Protein AF-A0A7J8IR71-F1 (afdb_monomer_lite)

InterPro domains:
  IPR009668 RNA polymerase I associated factor, A49-like [PF06870] (1-306)
  IPR009668 RNA polymerase I associated factor, A49-like [PTHR14440] (1-318)

Foldseek 3Di:
DDDDDDDDDDDDDDDPPPPPPPCVPVVVVPDDPVRVVLVCCCVPNDPVSVVVSVVVVVVVVVVVVVVVVVVVVVVVVCVVQNPVNVVVVVVVCVVCLLVLLAQQADLPDPDLCVRRPPCSLAPPVRLVQLQVLLVCLLPPDPVVLVVCVVVVVFAPLLSVLSVVQDPDSVSNSNSSSLSVLLRVLLVLLPDAFQPDLQSPDDSHDNVSSVCCQVSQWDWDDDPNDTGTGRDPSSSLSSLNSSLSSSCVSPVQKDFLVSVCVSSVHDPVSSVVSLVQSQWDWDWDWDQDPVRDTDIIIMTGRDPNGDDRDPPPPVPPPPPDD

pLDDT: mean 81.28, std 15.68, range [37.56, 96.31]

Structure (mmCIF, N/CA/C/O backbone):
data_AF-A0A7J8IR71-F1
#
_entry.id   AF-A0A7J8IR71-F1
#
loop_
_atom_site.group_PDB
_atom_site.id
_atom_site.type_symbol
_atom_site.label_atom_id
_atom_site.label_alt_id
_atom_site.label_comp_id
_atom_site.label_asym_id
_atom_site.label_entity_id
_atom_site.label_seq_id
_atom_site.pdbx_PDB_ins_code
_atom_site.Cartn_x
_atom_site.Cartn_y
_atom_site.Cartn_z
_atom_site.occupancy
_atom_site.B_iso_or_equiv
_atom_site.auth_seq_id
_atom_site.auth_comp_id
_atom_site.auth_asym_id
_atom_site.auth_atom_id
_atom_site.pdbx_PDB_model_num
ATOM 1 N N . MET A 1 1 ? 85.823 -21.742 -57.030 1.00 51.66 1 MET A N 1
ATOM 2 C CA . MET A 1 1 ? 85.000 -20.832 -56.211 1.00 51.66 1 MET A CA 1
ATOM 3 C C . MET A 1 1 ? 84.531 -19.761 -57.166 1.00 51.66 1 MET A C 1
ATOM 5 O O . MET A 1 1 ? 85.365 -19.019 -57.665 1.00 51.66 1 MET A O 1
ATOM 9 N N . GLU A 1 2 ? 83.266 -19.817 -57.559 1.00 60.78 2 GLU A N 1
ATOM 10 C CA . GLU A 1 2 ? 82.720 -18.928 -58.586 1.00 60.78 2 GLU A CA 1
ATOM 11 C C . GLU A 1 2 ? 82.147 -17.699 -57.886 1.00 60.78 2 GLU A C 1
ATOM 13 O O . GLU A 1 2 ? 81.325 -17.821 -56.978 1.00 60.78 2 GLU A O 1
ATOM 18 N N . VAL A 1 3 ? 82.680 -16.532 -58.241 1.00 70.88 3 VAL A N 1
ATOM 19 C CA . VAL A 1 3 ? 82.297 -15.241 -57.672 1.00 70.88 3 VAL A CA 1
ATOM 20 C C . VAL A 1 3 ? 81.445 -14.534 -58.710 1.00 70.88 3 VAL A C 1
ATOM 22 O O . VAL A 1 3 ? 81.863 -14.396 -59.858 1.00 70.88 3 VAL A O 1
ATOM 25 N N . TYR A 1 4 ? 80.260 -14.105 -58.294 1.00 79.00 4 TYR A N 1
ATOM 26 C CA . TYR A 1 4 ? 79.318 -13.374 -59.128 1.00 79.00 4 TYR A CA 1
ATOM 27 C C . TYR A 1 4 ? 79.042 -12.015 -58.500 1.00 79.00 4 TYR A C 1
ATOM 29 O O . TYR A 1 4 ? 78.881 -11.919 -57.281 1.00 79.00 4 TYR A O 1
ATOM 37 N N . ASP A 1 5 ? 78.965 -10.987 -59.342 1.00 76.94 5 ASP A N 1
ATOM 38 C CA . ASP A 1 5 ? 78.487 -9.675 -58.927 1.00 76.94 5 ASP A CA 1
ATOM 39 C C . ASP A 1 5 ? 76.998 -9.760 -58.584 1.00 76.94 5 ASP A C 1
ATOM 41 O O . ASP A 1 5 ? 76.191 -10.292 -59.350 1.00 76.94 5 ASP A O 1
ATOM 45 N N . ALA A 1 6 ? 76.643 -9.243 -57.411 1.00 82.62 6 ALA A N 1
ATOM 46 C CA . ALA A 1 6 ? 75.273 -9.187 -56.932 1.00 82.62 6 ALA A CA 1
ATOM 47 C C . ALA A 1 6 ? 74.973 -7.787 -56.393 1.00 82.62 6 ALA A C 1
ATOM 49 O O . ALA A 1 6 ? 75.705 -7.260 -55.554 1.00 82.62 6 ALA A O 1
ATOM 50 N N . GLU A 1 7 ? 73.868 -7.206 -56.853 1.00 81.38 7 GLU A N 1
ATOM 51 C CA . GLU A 1 7 ? 73.335 -5.945 -56.343 1.00 81.38 7 GLU A CA 1
ATOM 52 C C . GLU A 1 7 ? 72.228 -6.212 -55.320 1.00 81.38 7 GLU A C 1
ATOM 54 O O . GLU A 1 7 ? 71.381 -7.094 -55.491 1.00 81.38 7 GLU A O 1
ATOM 59 N N . LEU A 1 8 ? 72.247 -5.450 -54.226 1.00 78.38 8 LEU A N 1
ATOM 60 C CA . LEU A 1 8 ? 71.297 -5.602 -53.131 1.00 78.38 8 LEU A CA 1
ATOM 61 C C . LEU A 1 8 ? 70.056 -4.739 -53.400 1.00 78.38 8 LEU A C 1
ATOM 63 O O . LEU A 1 8 ? 70.133 -3.512 -53.359 1.00 78.38 8 LEU A O 1
ATOM 67 N N . PHE A 1 9 ? 68.906 -5.372 -53.639 1.00 79.75 9 PHE A N 1
ATOM 68 C CA . PHE A 1 9 ? 67.631 -4.675 -53.828 1.00 79.75 9 PHE A CA 1
ATOM 69 C C . PHE A 1 9 ? 66.767 -4.752 -52.570 1.00 79.75 9 PHE A C 1
ATOM 71 O O . PHE A 1 9 ? 66.404 -5.836 -52.113 1.00 79.75 9 PHE A O 1
ATOM 78 N N . ASN A 1 10 ? 66.385 -3.588 -52.044 1.00 78.62 10 ASN A N 1
ATOM 79 C CA . ASN A 1 10 ? 65.366 -3.490 -51.004 1.00 78.62 10 ASN A CA 1
ATOM 80 C C . ASN A 1 10 ? 63.989 -3.371 -51.659 1.00 78.62 10 ASN A C 1
ATOM 82 O O . ASN A 1 10 ? 63.673 -2.359 -52.279 1.00 78.62 10 ASN A O 1
ATOM 86 N N . MET A 1 11 ? 63.172 -4.409 -51.500 1.00 83.69 11 MET A N 1
ATOM 87 C CA . MET A 1 11 ? 61.805 -4.456 -52.014 1.00 83.69 11 MET A CA 1
ATOM 88 C C . MET A 1 11 ? 60.819 -4.108 -50.897 1.00 83.69 11 MET A C 1
ATOM 90 O O . MET A 1 11 ? 60.907 -4.659 -49.800 1.00 83.69 11 MET A O 1
ATOM 94 N N . GLN A 1 12 ? 59.853 -3.235 -51.183 1.00 78.31 12 GLN A N 1
ATOM 95 C CA . GLN A 1 12 ? 58.687 -3.014 -50.325 1.00 78.31 12 GLN A CA 1
ATOM 96 C C . GLN A 1 12 ? 57.436 -3.560 -51.021 1.00 78.31 12 GLN A C 1
ATOM 98 O O . GLN A 1 12 ? 57.167 -3.170 -52.158 1.00 78.31 12 GLN A O 1
ATOM 103 N N . PRO A 1 13 ? 56.678 -4.470 -50.383 1.00 77.69 13 PRO A N 1
ATOM 104 C CA . PRO A 1 13 ? 55.435 -4.961 -50.955 1.00 77.69 13 PRO A CA 1
ATOM 105 C C . PRO A 1 13 ? 54.381 -3.852 -50.914 1.00 77.69 13 PRO A C 1
ATOM 107 O O . PRO A 1 13 ? 54.079 -3.322 -49.846 1.00 77.69 13 PRO A O 1
ATOM 110 N N . LEU A 1 14 ? 53.821 -3.516 -52.077 1.00 70.56 14 LEU A N 1
ATOM 111 C CA . LEU A 1 14 ? 52.655 -2.645 -52.180 1.00 70.56 14 LEU A CA 1
ATOM 112 C C . LEU A 1 14 ? 51.405 -3.528 -52.216 1.00 70.56 14 LEU A C 1
ATOM 114 O O . LEU A 1 14 ? 51.285 -4.398 -53.082 1.00 70.56 14 LEU A O 1
ATOM 118 N N . PHE A 1 15 ? 50.489 -3.330 -51.274 1.00 73.19 15 PHE A N 1
ATOM 119 C CA . PHE A 1 15 ? 49.184 -3.982 -51.310 1.00 73.19 15 PHE A CA 1
ATOM 120 C C . PHE A 1 15 ? 48.270 -3.185 -52.244 1.00 73.19 15 PHE A C 1
ATOM 122 O O . PHE A 1 15 ? 48.283 -1.957 -52.223 1.00 73.19 15 PHE A O 1
ATOM 129 N N . SER A 1 16 ? 47.486 -3.882 -53.067 1.00 65.88 16 SER A N 1
ATOM 130 C CA . SER A 1 16 ? 46.651 -3.308 -54.135 1.00 65.88 16 SER A CA 1
ATOM 131 C C . SER A 1 16 ? 45.635 -2.252 -53.674 1.00 65.88 16 SER A C 1
ATOM 133 O O . SER A 1 16 ? 45.067 -1.566 -54.517 1.00 65.88 16 SER A O 1
ATOM 135 N N . ASP A 1 17 ? 45.420 -2.121 -52.364 1.00 55.56 17 ASP A N 1
ATOM 136 C CA . ASP A 1 17 ? 44.464 -1.194 -51.755 1.00 55.56 17 ASP A CA 1
ATOM 137 C C . ASP A 1 17 ? 45.080 0.172 -51.388 1.00 55.56 17 ASP A C 1
ATOM 139 O O . ASP A 1 17 ? 44.356 1.082 -50.997 1.00 55.56 17 ASP A O 1
ATOM 143 N N . GLU A 1 18 ? 46.398 0.355 -51.536 1.00 53.31 18 GLU A N 1
ATOM 144 C CA . GLU A 1 18 ? 47.068 1.650 -51.340 1.00 53.31 18 GLU A CA 1
ATOM 145 C C . GLU A 1 18 ? 47.526 2.259 -52.673 1.00 53.31 18 GLU A C 1
ATOM 147 O O . GLU A 1 18 ? 48.683 2.642 -52.863 1.00 53.31 18 GLU A O 1
ATOM 152 N N . SER A 1 19 ? 46.601 2.414 -53.621 1.00 52.41 19 SER A N 1
ATOM 153 C CA . SER A 1 19 ? 46.734 3.495 -54.594 1.00 52.41 19 SER A CA 1
ATOM 154 C C . SER A 1 19 ? 46.505 4.812 -53.852 1.00 52.41 19 SER A C 1
ATOM 156 O O . SER A 1 19 ? 45.376 5.286 -53.742 1.00 52.41 19 SER A O 1
ATOM 158 N N . VAL A 1 20 ? 47.577 5.410 -53.325 1.00 53.91 20 VAL A N 1
ATOM 159 C CA . VAL A 1 20 ? 47.575 6.810 -52.876 1.00 53.91 20 VAL A CA 1
ATOM 160 C C . VAL A 1 20 ? 47.515 7.703 -54.122 1.00 53.91 20 VAL A C 1
ATOM 162 O O . VAL A 1 20 ? 48.454 8.419 -54.465 1.00 53.91 20 VAL A O 1
ATOM 165 N N . GLU A 1 21 ? 46.397 7.633 -54.841 1.00 49.69 21 GLU A N 1
ATOM 166 C CA . GLU A 1 21 ? 45.931 8.766 -55.617 1.00 49.69 21 GLU A CA 1
ATOM 167 C C . GLU A 1 21 ? 45.511 9.845 -54.621 1.00 49.69 21 GLU A C 1
ATOM 169 O O . GLU A 1 21 ? 45.008 9.588 -53.528 1.00 49.69 21 GLU A O 1
ATOM 174 N N . SER A 1 22 ? 45.814 11.087 -54.960 1.00 50.50 22 SER A N 1
ATOM 175 C CA . SER A 1 22 ? 45.648 12.241 -54.089 1.00 50.50 22 SER A CA 1
ATOM 176 C C . SER A 1 22 ? 44.155 12.587 -53.958 1.00 50.50 22 SER A C 1
ATOM 178 O O . SER A 1 22 ? 43.677 13.567 -54.520 1.00 50.50 22 SER A O 1
ATOM 180 N N . GLU A 1 23 ? 43.402 11.800 -53.187 1.00 47.75 23 GLU A N 1
ATOM 181 C CA . GLU A 1 23 ? 41.968 11.990 -52.904 1.00 47.75 23 GLU A CA 1
ATOM 182 C C . GLU A 1 23 ? 41.673 13.170 -51.956 1.00 47.75 23 GLU A C 1
ATOM 184 O O . GLU A 1 23 ? 40.548 13.364 -51.490 1.00 47.75 23 GLU A O 1
ATOM 189 N N . SER A 1 24 ? 42.660 14.021 -51.664 1.00 52.34 24 SER A N 1
ATOM 190 C CA . SER A 1 24 ? 42.492 15.132 -50.720 1.00 52.34 24 SER A CA 1
ATOM 191 C C . SER A 1 24 ? 41.496 16.199 -51.199 1.00 52.34 24 SER A C 1
ATOM 193 O O . SER A 1 24 ? 40.986 16.974 -50.388 1.00 52.34 24 SER A O 1
ATOM 195 N N . SER A 1 25 ? 41.174 16.239 -52.496 1.00 49.91 25 SER A N 1
ATOM 196 C CA . SER A 1 25 ? 40.282 17.241 -53.089 1.00 49.91 25 SER A CA 1
ATOM 197 C C . SER A 1 25 ? 38.810 16.798 -53.185 1.00 49.91 25 SER A C 1
ATOM 199 O O . SER A 1 25 ? 37.922 17.639 -53.007 1.00 49.91 25 SER A O 1
ATOM 201 N N . LEU A 1 26 ? 38.524 15.501 -53.368 1.00 53.06 26 LEU A N 1
ATOM 202 C CA . LEU A 1 26 ? 37.157 14.977 -53.550 1.00 53.06 26 LEU A CA 1
ATOM 203 C C . LEU A 1 26 ? 36.419 14.709 -52.226 1.00 53.06 26 LEU A C 1
ATOM 205 O O . LEU A 1 26 ? 35.220 14.981 -52.126 1.00 53.06 26 LEU A O 1
ATOM 209 N N . GLU A 1 27 ? 37.116 14.291 -51.164 1.00 53.41 27 GLU A N 1
ATOM 210 C CA . GLU A 1 27 ? 36.490 14.056 -49.851 1.00 53.41 27 GLU A CA 1
ATOM 211 C C . GLU A 1 27 ? 35.851 15.313 -49.237 1.00 53.41 27 GLU A C 1
ATOM 213 O O . GLU A 1 27 ? 34.907 15.233 -48.442 1.00 53.41 27 GLU A O 1
ATOM 218 N N . SER A 1 28 ? 36.361 16.500 -49.582 1.00 54.84 28 SER A N 1
ATOM 219 C CA . SER A 1 28 ? 35.844 17.759 -49.040 1.00 54.84 28 SER A CA 1
ATOM 220 C C . SER A 1 28 ? 34.426 18.074 -49.530 1.00 54.84 28 SER A C 1
ATOM 222 O O . SER A 1 28 ? 33.697 18.806 -48.855 1.00 54.84 28 SER A O 1
ATOM 224 N N . GLN A 1 29 ? 33.999 17.521 -50.669 1.00 57.50 29 GLN A N 1
ATOM 225 C CA . GLN A 1 29 ? 32.697 17.822 -51.266 1.00 57.50 29 GLN A CA 1
ATOM 226 C C . GLN A 1 29 ? 31.566 16.933 -50.724 1.00 57.50 29 GLN A C 1
ATOM 228 O O . GLN A 1 29 ? 30.417 17.366 -50.725 1.00 57.50 29 GLN A O 1
ATOM 233 N N . VAL A 1 30 ? 31.882 15.757 -50.168 1.00 68.31 30 VAL A N 1
ATOM 234 C CA . VAL A 1 30 ? 30.882 14.770 -49.704 1.00 68.31 30 VAL A CA 1
ATOM 235 C C . VAL A 1 30 ? 30.537 14.913 -48.213 1.00 68.31 30 VAL A C 1
ATOM 237 O O . VAL A 1 30 ? 29.460 14.510 -47.778 1.00 68.31 30 VAL A O 1
ATOM 240 N N . LYS A 1 31 ? 31.412 15.531 -47.410 1.00 73.12 31 LYS A N 1
ATOM 241 C CA . LYS A 1 31 ? 31.200 15.665 -45.958 1.00 73.12 31 LYS A CA 1
ATOM 242 C C . LYS A 1 31 ? 30.078 16.658 -45.650 1.00 73.12 31 LYS A C 1
ATOM 244 O O . LYS A 1 31 ? 30.090 17.808 -46.105 1.00 73.12 31 LYS A O 1
ATOM 249 N N . THR A 1 32 ? 29.129 16.237 -44.821 1.00 84.88 32 THR A N 1
ATOM 250 C CA . THR A 1 32 ? 28.060 17.105 -44.318 1.00 84.88 32 THR A CA 1
ATOM 251 C C . THR A 1 32 ? 28.648 18.282 -43.536 1.00 84.88 32 THR A C 1
ATOM 253 O O . THR A 1 32 ? 29.741 18.201 -42.973 1.00 84.88 32 THR A O 1
ATOM 256 N N . PHE A 1 33 ? 27.913 19.397 -43.450 1.00 87.06 33 PHE A N 1
ATOM 257 C CA . PHE A 1 33 ? 28.350 20.575 -42.685 1.00 87.06 33 PHE A CA 1
ATOM 258 C C . PHE A 1 33 ? 28.787 20.216 -41.253 1.00 87.06 33 PHE A C 1
ATOM 260 O O . PHE A 1 33 ? 29.774 20.742 -40.740 1.00 87.06 33 PHE A O 1
ATOM 267 N N . ARG A 1 34 ? 28.082 19.267 -40.624 1.00 85.38 34 ARG A N 1
ATOM 268 C CA . ARG A 1 34 ? 28.400 18.787 -39.278 1.00 85.38 34 ARG A CA 1
ATOM 269 C C . ARG A 1 34 ? 29.721 18.023 -39.227 1.00 85.38 34 ARG A C 1
ATOM 271 O O . ARG A 1 34 ? 30.501 18.255 -38.316 1.00 85.38 34 ARG A O 1
ATOM 278 N N . GLU A 1 35 ? 29.991 17.161 -40.201 1.00 87.12 35 GLU A N 1
ATOM 279 C CA . GLU A 1 35 ? 31.251 16.410 -40.273 1.00 87.12 35 GLU A CA 1
ATOM 280 C C . GLU A 1 35 ? 32.442 17.335 -40.508 1.00 87.12 35 GLU A C 1
ATOM 282 O O . GLU A 1 35 ? 33.469 17.182 -39.855 1.00 87.12 35 GLU A O 1
ATOM 287 N N . LYS A 1 36 ? 32.279 18.360 -41.354 1.00 88.12 36 LYS A N 1
ATOM 288 C CA . LYS A 1 36 ? 33.301 19.401 -41.540 1.00 88.12 36 LYS A CA 1
ATOM 289 C C . LYS A 1 36 ? 33.589 20.145 -40.235 1.00 88.12 36 LYS A C 1
ATOM 291 O O . LYS A 1 36 ? 34.748 20.361 -39.891 1.00 88.12 36 LYS A O 1
ATOM 296 N N . MET A 1 37 ? 32.545 20.494 -39.481 1.00 88.31 37 MET A N 1
ATOM 297 C CA . MET A 1 37 ? 32.688 21.136 -38.173 1.00 88.31 37 MET A CA 1
ATOM 298 C C . MET A 1 37 ? 33.377 20.220 -37.153 1.00 88.31 37 MET A C 1
ATOM 300 O O . MET A 1 37 ? 34.256 20.669 -36.419 1.00 88.31 37 MET A O 1
ATOM 304 N N . ASP A 1 38 ? 33.021 18.936 -37.128 1.00 91.56 38 ASP A N 1
ATOM 305 C CA . ASP A 1 38 ? 33.640 17.944 -36.251 1.00 91.56 38 ASP A CA 1
ATOM 306 C C . ASP A 1 38 ? 35.131 17.754 -36.589 1.00 91.56 38 ASP A C 1
ATOM 308 O O . ASP A 1 38 ? 35.957 17.746 -35.677 1.00 91.56 38 ASP A O 1
ATOM 312 N N . SER A 1 39 ? 35.506 17.714 -37.874 1.00 90.25 39 SER A N 1
ATOM 313 C CA . SER A 1 39 ? 36.912 17.692 -38.310 1.00 90.25 39 SER A CA 1
ATOM 314 C C . SER A 1 39 ? 37.677 18.952 -37.887 1.00 90.25 39 SER A C 1
ATOM 316 O O . SER A 1 39 ? 38.809 18.854 -37.413 1.00 90.25 39 SER A O 1
ATOM 318 N N . CYS A 1 40 ? 37.062 20.136 -37.977 1.00 89.19 40 CYS A N 1
ATOM 319 C CA . CYS A 1 40 ? 37.668 21.376 -37.482 1.00 89.19 40 CYS A CA 1
ATOM 320 C C . CYS A 1 40 ? 37.868 21.357 -35.959 1.00 89.19 40 CYS A C 1
ATOM 322 O O . CYS A 1 40 ? 38.904 21.805 -35.469 1.00 89.19 40 CYS A O 1
ATOM 324 N N . ILE A 1 41 ? 36.909 20.819 -35.199 1.00 91.69 41 ILE A N 1
ATOM 325 C CA . ILE A 1 41 ? 37.027 20.664 -33.741 1.00 91.69 41 ILE A CA 1
ATOM 326 C C . ILE A 1 41 ? 38.121 19.647 -33.390 1.00 91.69 41 ILE A C 1
ATOM 328 O O . ILE A 1 41 ? 38.871 19.847 -32.435 1.00 91.69 41 ILE A O 1
ATOM 332 N N . GLU A 1 42 ? 38.244 18.571 -34.156 1.00 91.44 42 GLU A N 1
ATOM 333 C CA . GLU A 1 42 ? 39.255 17.535 -33.957 1.00 91.44 42 GLU A CA 1
ATOM 334 C C . GLU A 1 42 ? 40.674 18.039 -34.252 1.00 91.44 42 GLU A C 1
ATOM 336 O O . GLU A 1 42 ? 41.584 17.787 -33.458 1.00 91.44 42 GLU A O 1
ATOM 341 N N . ALA A 1 43 ? 40.853 18.833 -35.311 1.00 91.69 43 ALA A N 1
ATOM 342 C CA . ALA A 1 43 ? 42.131 19.457 -35.646 1.00 91.69 43 ALA A CA 1
ATOM 343 C C . ALA A 1 43 ? 42.466 20.625 -34.697 1.00 91.69 43 ALA A C 1
ATOM 345 O O . ALA A 1 43 ? 43.459 20.573 -33.966 1.00 91.69 43 ALA A O 1
ATOM 346 N N . PHE A 1 44 ? 41.594 21.634 -34.621 1.00 92.19 44 PHE A N 1
ATOM 347 C CA . PHE A 1 44 ? 41.884 22.949 -34.025 1.00 92.19 44 PHE A CA 1
ATOM 348 C C . PHE A 1 44 ? 41.093 23.273 -32.749 1.00 92.19 44 PHE A C 1
ATOM 350 O O . PHE A 1 44 ? 41.316 24.311 -32.129 1.00 92.19 44 PHE A O 1
ATOM 357 N N . GLY A 1 45 ? 40.156 22.419 -32.337 1.00 92.75 45 GLY A N 1
ATOM 358 C CA . GLY A 1 45 ? 39.318 22.678 -31.167 1.00 92.75 45 GLY A CA 1
ATOM 359 C C . GLY A 1 45 ? 40.091 22.678 -29.845 1.00 92.75 45 GLY A C 1
ATOM 360 O O . GLY A 1 45 ? 41.143 22.060 -29.690 1.00 92.75 45 GLY A O 1
ATOM 361 N N . THR A 1 46 ? 39.529 23.336 -28.834 1.00 93.25 46 THR A N 1
ATOM 362 C CA . THR A 1 46 ? 40.065 23.287 -27.463 1.00 93.25 46 THR A CA 1
ATOM 363 C C . THR A 1 46 ? 39.950 21.878 -26.869 1.00 93.25 46 THR A C 1
ATOM 365 O O . THR A 1 46 ? 39.087 21.090 -27.260 1.00 93.25 46 THR A O 1
ATOM 368 N N . THR A 1 47 ? 40.753 21.559 -25.849 1.00 91.94 47 THR A N 1
ATOM 369 C CA . THR A 1 47 ? 40.687 20.265 -25.134 1.00 91.94 47 THR A CA 1
ATOM 370 C C . THR A 1 47 ? 39.276 19.935 -24.633 1.00 91.94 47 THR A C 1
ATOM 372 O O . THR A 1 47 ? 38.832 18.787 -24.714 1.00 91.94 47 THR A O 1
ATOM 375 N N . LYS A 1 48 ? 38.527 20.951 -24.183 1.00 93.75 48 LYS A N 1
ATOM 376 C CA . LYS A 1 48 ? 37.120 20.827 -23.776 1.00 93.75 48 LYS A CA 1
ATOM 377 C C . LYS A 1 48 ? 36.212 20.431 -24.947 1.00 93.75 48 LYS A C 1
ATOM 379 O O . LYS A 1 48 ? 35.370 19.550 -24.784 1.00 93.75 48 LYS A O 1
ATOM 384 N N . 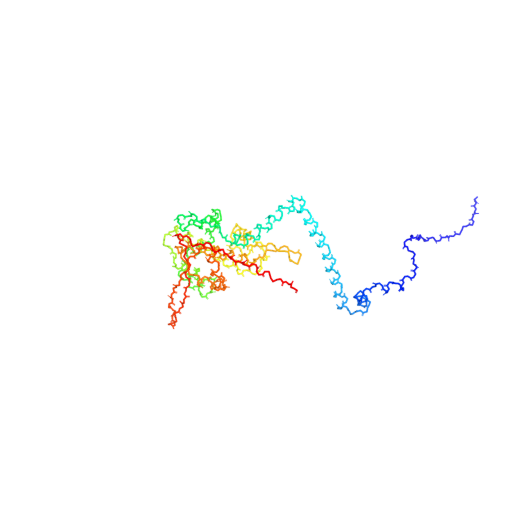GLN A 1 49 ? 36.387 21.050 -26.115 1.00 90.56 49 GLN A N 1
ATOM 385 C CA . GLN A 1 49 ? 35.602 20.745 -27.315 1.00 90.56 49 GLN A CA 1
ATOM 386 C C . GLN A 1 49 ? 35.939 19.358 -27.880 1.00 90.56 49 GLN A C 1
ATOM 388 O O . GLN A 1 49 ? 35.019 18.591 -28.159 1.00 90.56 49 GLN A O 1
ATOM 393 N N . LYS A 1 50 ? 37.226 18.984 -27.942 1.00 92.00 50 LYS A N 1
ATOM 394 C CA . LYS A 1 50 ? 37.664 17.641 -28.367 1.00 92.00 50 LYS A CA 1
ATOM 395 C C . LYS A 1 50 ? 37.093 16.543 -27.461 1.00 92.00 50 LYS A C 1
ATOM 397 O O . LYS A 1 50 ? 36.564 15.545 -27.945 1.00 92.00 50 LYS A O 1
ATOM 402 N N . ARG A 1 51 ? 37.098 16.753 -26.137 1.00 90.44 51 ARG A N 1
ATOM 403 C CA . ARG A 1 51 ? 36.481 15.819 -25.176 1.00 90.44 51 ARG A CA 1
ATOM 404 C C . ARG A 1 51 ? 34.971 15.681 -25.389 1.00 90.44 51 ARG A C 1
ATOM 406 O O . ARG A 1 51 ? 34.449 14.569 -25.347 1.00 90.44 51 ARG A O 1
ATOM 413 N N . ALA A 1 52 ? 34.270 16.791 -25.620 1.00 90.12 52 ALA A N 1
ATOM 414 C CA . ALA A 1 52 ? 32.832 16.772 -25.875 1.00 90.12 52 ALA A CA 1
ATOM 415 C C . ALA A 1 52 ? 32.486 16.025 -27.176 1.00 90.12 52 ALA A C 1
ATOM 417 O O . ALA A 1 52 ? 31.527 15.254 -27.203 1.00 90.12 52 ALA A O 1
ATOM 418 N N . LEU A 1 53 ? 33.287 16.207 -28.227 1.00 90.50 53 LEU A N 1
ATOM 419 C CA . LEU A 1 53 ? 33.134 15.511 -29.503 1.00 90.50 53 LEU A CA 1
ATOM 420 C C . LEU A 1 53 ? 33.366 13.999 -29.354 1.00 90.50 53 LEU A C 1
ATOM 422 O O . LEU A 1 53 ? 32.515 13.210 -29.767 1.00 90.50 53 LEU A O 1
ATOM 426 N N . ASN A 1 54 ? 34.439 13.586 -28.673 1.00 86.62 54 ASN A N 1
ATOM 427 C CA . ASN A 1 54 ? 34.711 12.167 -28.415 1.00 86.62 54 ASN A CA 1
ATOM 428 C C . ASN A 1 54 ? 33.601 11.495 -27.598 1.00 86.62 54 ASN A C 1
ATOM 430 O O . ASN A 1 54 ? 33.190 10.381 -27.916 1.00 86.62 54 ASN A O 1
ATOM 434 N N . SER A 1 55 ? 33.054 12.184 -26.593 1.00 87.75 55 SER A N 1
ATOM 435 C CA . SER A 1 55 ? 31.906 11.674 -25.835 1.00 87.75 55 SER A CA 1
ATOM 436 C C . SER A 1 55 ? 30.669 11.476 -26.721 1.00 87.75 55 SER A C 1
ATOM 438 O O . SER A 1 55 ? 30.001 10.449 -26.614 1.00 87.75 55 SER A O 1
ATOM 440 N N . ARG A 1 56 ? 30.383 12.412 -27.639 1.00 85.62 56 ARG A N 1
ATOM 441 C CA . ARG A 1 56 ? 29.274 12.277 -28.598 1.00 85.62 56 ARG A CA 1
ATOM 442 C C . ARG A 1 56 ? 29.467 11.087 -29.540 1.00 85.62 56 ARG A C 1
ATOM 444 O O . ARG A 1 56 ? 28.516 10.333 -29.734 1.00 85.62 56 ARG A O 1
ATOM 451 N N . ARG A 1 57 ? 30.675 10.893 -30.085 1.00 84.88 57 ARG A N 1
ATOM 452 C CA . ARG A 1 57 ? 30.999 9.743 -30.952 1.00 84.88 57 ARG A CA 1
ATOM 453 C C . ARG A 1 57 ? 30.818 8.414 -30.210 1.00 84.88 57 ARG A C 1
ATOM 455 O O . ARG A 1 57 ? 30.136 7.531 -30.720 1.00 84.88 57 ARG A O 1
ATOM 462 N N . MET A 1 58 ? 31.326 8.314 -28.979 1.00 79.75 58 MET A N 1
ATOM 463 C CA . MET A 1 58 ? 31.191 7.111 -28.146 1.00 79.75 58 MET A CA 1
ATOM 464 C C . MET A 1 58 ? 29.721 6.753 -27.879 1.00 79.75 58 MET A C 1
ATOM 466 O O . MET A 1 58 ? 29.313 5.602 -28.020 1.00 79.75 58 MET A O 1
ATOM 470 N N . ASN A 1 59 ? 28.898 7.756 -27.559 1.00 79.25 59 ASN A N 1
ATOM 471 C CA . ASN A 1 59 ? 27.472 7.547 -27.307 1.00 79.25 59 ASN A CA 1
ATOM 472 C C . ASN A 1 59 ? 26.703 7.133 -28.576 1.00 79.25 59 ASN A C 1
ATOM 474 O O . ASN A 1 59 ? 25.750 6.361 -28.479 1.00 79.25 59 ASN A O 1
ATOM 478 N N . LYS A 1 60 ? 27.119 7.601 -29.763 1.00 80.44 60 LYS A N 1
ATOM 479 C CA . LYS A 1 60 ? 26.512 7.205 -31.045 1.00 80.44 60 LYS A CA 1
ATOM 480 C C . LYS A 1 60 ? 26.760 5.725 -31.353 1.00 80.44 60 LYS A C 1
ATOM 482 O O . LYS A 1 60 ? 25.804 5.006 -31.626 1.00 80.44 60 LYS A O 1
ATOM 487 N N . VAL A 1 61 ? 28.002 5.257 -31.218 1.00 71.62 61 VAL A N 1
ATOM 488 C CA . VAL A 1 61 ? 28.354 3.839 -31.433 1.00 71.62 61 VAL A CA 1
ATOM 489 C C . VAL A 1 61 ? 27.606 2.932 -30.448 1.00 71.62 61 VAL A C 1
ATOM 491 O O . VAL A 1 61 ? 27.076 1.890 -30.830 1.00 71.62 61 VAL A O 1
ATOM 494 N N . GLY A 1 62 ? 27.477 3.361 -29.186 1.00 68.44 62 GLY A N 1
ATOM 495 C CA . GLY A 1 62 ? 26.675 2.645 -28.193 1.00 68.44 62 GLY A CA 1
ATOM 496 C C . GLY A 1 62 ? 25.197 2.521 -28.583 1.00 68.44 62 GLY A C 1
ATOM 497 O O . GLY A 1 62 ? 24.596 1.475 -28.354 1.00 68.44 62 GLY A O 1
ATOM 498 N N . SER A 1 63 ? 24.619 3.550 -29.213 1.00 69.06 63 SER A N 1
ATOM 499 C CA . SER A 1 63 ? 23.220 3.523 -29.658 1.00 69.06 63 SER A CA 1
ATOM 500 C C . SER A 1 63 ? 22.977 2.572 -30.832 1.00 69.06 63 SER A C 1
ATOM 502 O O . SER A 1 63 ? 21.969 1.878 -30.838 1.00 69.06 63 SER A O 1
ATOM 504 N N . GLU A 1 64 ? 23.906 2.476 -31.785 1.00 75.25 64 GLU A N 1
ATOM 505 C CA . GLU A 1 64 ? 23.786 1.568 -32.935 1.00 75.25 64 GLU A CA 1
ATOM 506 C C . GLU A 1 64 ? 23.879 0.100 -32.495 1.00 75.25 64 GLU A C 1
ATOM 508 O O . GLU A 1 64 ? 23.032 -0.711 -32.868 1.00 75.25 64 GLU A O 1
ATOM 513 N N . SER A 1 65 ? 24.837 -0.223 -31.617 1.00 74.25 65 SER A N 1
ATOM 514 C CA . SER A 1 65 ? 24.961 -1.562 -31.024 1.00 74.25 65 SER A CA 1
ATOM 515 C C . SER A 1 65 ? 23.730 -1.941 -30.190 1.00 74.25 65 SER A C 1
ATOM 517 O O . SER A 1 65 ? 23.205 -3.049 -30.310 1.00 74.25 65 SER A O 1
ATOM 519 N N . LEU A 1 66 ? 23.207 -0.997 -29.398 1.00 72.44 66 LEU A N 1
ATOM 520 C CA . LEU A 1 66 ? 21.990 -1.204 -28.614 1.00 72.44 66 LEU A CA 1
ATOM 521 C C . LEU A 1 66 ? 20.771 -1.414 -29.519 1.00 72.44 66 LEU A C 1
ATOM 523 O O . LEU A 1 66 ? 20.013 -2.351 -29.291 1.00 72.44 66 LEU A O 1
ATOM 527 N N . ASN A 1 67 ? 20.606 -0.609 -30.569 1.00 76.00 67 ASN A N 1
ATOM 528 C CA . ASN A 1 67 ? 19.512 -0.759 -31.530 1.00 76.00 67 ASN A CA 1
ATOM 529 C C . ASN A 1 67 ? 19.570 -2.112 -32.245 1.00 76.00 67 ASN A C 1
ATOM 531 O O . ASN A 1 67 ? 18.540 -2.761 -32.398 1.00 76.00 67 ASN A O 1
ATOM 535 N N . HIS A 1 68 ? 20.764 -2.573 -32.622 1.00 77.81 68 HIS A N 1
ATOM 536 C CA . HIS A 1 68 ? 20.946 -3.888 -33.231 1.00 77.81 68 HIS A CA 1
ATOM 537 C C . HIS A 1 68 ? 20.620 -5.024 -32.248 1.00 77.81 68 HIS A C 1
ATOM 539 O O . HIS A 1 68 ? 19.954 -5.993 -32.609 1.00 77.81 68 HIS A O 1
ATOM 545 N N . ALA A 1 69 ? 21.052 -4.917 -30.988 1.00 75.94 69 ALA A N 1
ATOM 546 C CA . ALA A 1 69 ? 20.719 -5.896 -29.955 1.00 75.94 69 ALA A CA 1
ATOM 547 C C . ALA A 1 69 ? 19.211 -5.931 -29.656 1.00 75.94 69 ALA A C 1
ATOM 549 O O . ALA A 1 69 ? 18.646 -7.010 -29.493 1.00 75.94 69 ALA A O 1
ATOM 550 N N . VAL A 1 70 ? 18.556 -4.768 -29.627 1.00 76.19 70 VAL A N 1
ATOM 551 C CA . VAL A 1 70 ? 17.102 -4.645 -29.456 1.00 76.19 70 VAL A CA 1
ATOM 552 C C . VAL A 1 70 ? 16.360 -5.233 -30.654 1.00 76.19 70 VAL A C 1
ATOM 554 O O . VAL A 1 70 ? 15.425 -5.999 -30.448 1.00 76.19 70 VAL A O 1
ATOM 557 N N . ALA A 1 71 ? 16.791 -4.942 -31.884 1.00 80.31 71 ALA A N 1
ATOM 558 C CA . ALA A 1 71 ? 16.200 -5.509 -33.094 1.00 80.31 71 ALA A CA 1
ATOM 559 C C . ALA A 1 71 ? 16.312 -7.039 -33.107 1.00 80.31 71 ALA A C 1
ATOM 561 O O . ALA A 1 71 ? 15.311 -7.724 -33.283 1.00 80.31 71 ALA A O 1
ATOM 562 N N . LYS A 1 72 ? 17.497 -7.576 -32.794 1.00 81.75 72 LYS A N 1
ATOM 563 C CA . LYS A 1 72 ? 17.728 -9.023 -32.695 1.00 81.75 72 LYS A CA 1
ATOM 564 C C . LYS A 1 72 ? 16.916 -9.671 -31.570 1.00 81.75 72 LYS A C 1
ATOM 566 O O . LYS A 1 72 ? 16.436 -10.790 -31.710 1.00 81.75 72 LYS A O 1
ATOM 571 N N . ALA A 1 73 ? 16.763 -8.994 -30.433 1.00 73.38 73 ALA A N 1
ATOM 572 C CA . ALA A 1 73 ? 15.917 -9.478 -29.346 1.00 73.38 73 ALA A CA 1
ATOM 573 C C . ALA A 1 73 ? 14.435 -9.484 -29.745 1.00 73.38 73 ALA A C 1
ATOM 575 O O . ALA A 1 73 ? 13.741 -10.451 -29.449 1.00 73.38 73 ALA A O 1
ATOM 576 N N . ALA A 1 74 ? 13.965 -8.442 -30.436 1.00 76.56 74 ALA A N 1
ATOM 577 C CA . ALA A 1 74 ? 12.605 -8.373 -30.956 1.00 76.56 74 ALA A CA 1
ATOM 578 C C . ALA A 1 74 ? 12.344 -9.479 -31.987 1.00 76.56 74 ALA A C 1
ATOM 580 O O . ALA A 1 74 ? 11.328 -10.154 -31.888 1.00 76.56 74 ALA A O 1
ATOM 581 N N . GLU A 1 75 ? 13.281 -9.720 -32.904 1.00 81.12 75 GLU A N 1
ATOM 582 C CA . GLU A 1 75 ? 13.213 -10.798 -33.897 1.00 81.12 75 GLU A CA 1
ATOM 583 C C . GLU A 1 75 ? 13.119 -12.176 -33.225 1.00 81.12 75 GLU A C 1
ATOM 585 O O . GLU A 1 75 ? 12.163 -12.904 -33.462 1.00 81.12 75 GLU A O 1
ATOM 590 N N . ASN A 1 76 ? 13.986 -12.470 -32.249 1.00 76.94 76 ASN A N 1
ATOM 591 C CA . ASN A 1 76 ? 13.908 -13.715 -31.472 1.00 76.94 76 ASN A CA 1
ATOM 592 C C . ASN A 1 76 ? 12.568 -13.878 -30.728 1.00 76.94 76 ASN A C 1
ATOM 594 O O . ASN A 1 76 ? 12.052 -14.986 -30.584 1.00 76.94 76 ASN A O 1
ATOM 598 N N . ILE A 1 77 ? 12.000 -12.788 -30.203 1.00 69.75 77 ILE A N 1
ATOM 599 C CA . ILE A 1 77 ? 10.700 -12.818 -29.516 1.00 69.75 77 ILE A CA 1
ATOM 600 C C . ILE A 1 77 ? 9.570 -13.069 -30.525 1.00 69.75 77 ILE A C 1
ATOM 602 O O . ILE A 1 77 ? 8.648 -13.831 -30.235 1.00 69.75 77 ILE A O 1
ATOM 606 N N . ILE A 1 78 ? 9.651 -12.463 -31.710 1.00 76.94 78 ILE A N 1
ATOM 607 C CA . ILE A 1 78 ? 8.700 -12.663 -32.807 1.00 76.94 78 ILE A CA 1
ATOM 608 C C . ILE A 1 78 ? 8.767 -14.103 -33.323 1.00 76.94 78 ILE A C 1
ATOM 610 O O . ILE A 1 78 ? 7.716 -14.714 -33.497 1.00 76.94 78 ILE A O 1
ATOM 614 N N . ASP A 1 79 ? 9.959 -14.672 -33.477 1.00 75.44 79 ASP A N 1
ATOM 615 C CA . ASP A 1 79 ? 10.151 -16.051 -33.936 1.00 75.44 79 ASP A CA 1
ATOM 616 C C . ASP A 1 79 ? 9.672 -17.085 -32.911 1.00 75.44 79 ASP A C 1
ATOM 618 O O . ASP A 1 79 ? 9.121 -18.123 -33.272 1.00 75.44 79 ASP A O 1
ATOM 622 N N . THR A 1 80 ? 9.851 -16.808 -31.616 1.00 70.94 80 THR A N 1
ATOM 623 C CA . THR A 1 80 ? 9.462 -17.739 -30.543 1.00 70.94 80 THR A CA 1
ATOM 624 C C . THR A 1 80 ? 7.979 -17.685 -30.195 1.00 70.94 80 THR A C 1
ATOM 626 O O . THR A 1 80 ? 7.409 -18.716 -29.838 1.00 70.94 80 THR A O 1
ATOM 629 N N . LYS A 1 81 ? 7.347 -16.506 -30.261 1.00 66.38 81 LYS A N 1
ATOM 630 C CA . LYS A 1 81 ? 5.942 -16.320 -29.856 1.00 66.38 81 LYS A CA 1
ATOM 631 C C . LYS A 1 81 ? 4.975 -16.109 -31.022 1.00 66.38 81 LYS A C 1
ATOM 633 O O . LYS A 1 81 ? 3.796 -16.409 -30.879 1.00 66.38 81 LYS A O 1
ATOM 638 N N . GLY A 1 82 ? 5.445 -15.628 -32.169 1.00 70.62 82 GLY A N 1
ATOM 639 C CA . GLY A 1 82 ? 4.614 -15.263 -33.316 1.00 70.62 82 GLY A CA 1
ATOM 640 C C . GLY A 1 82 ? 3.942 -13.892 -33.166 1.00 70.62 82 GLY A C 1
ATOM 641 O O . GLY A 1 82 ? 3.482 -13.504 -32.091 1.00 70.62 82 GLY A O 1
ATOM 642 N N . VAL A 1 83 ? 3.842 -13.149 -34.275 1.00 64.94 83 VAL A N 1
ATOM 643 C CA . VAL A 1 83 ? 3.292 -11.775 -34.315 1.00 64.94 83 VAL A CA 1
ATOM 644 C C . VAL A 1 83 ? 1.859 -11.706 -33.775 1.00 64.94 83 VAL A C 1
ATOM 646 O O . VAL A 1 83 ? 1.496 -10.756 -33.091 1.00 64.94 83 VAL A O 1
ATOM 649 N N . THR A 1 84 ? 1.041 -12.724 -34.037 1.00 55.91 84 THR A N 1
ATOM 650 C CA . THR A 1 84 ? -0.366 -12.765 -33.616 1.00 55.91 84 THR A CA 1
ATOM 651 C C . THR A 1 84 ? -0.528 -12.942 -32.108 1.00 55.91 84 THR A C 1
ATOM 653 O O . THR A 1 84 ? -1.372 -12.270 -31.521 1.00 55.91 84 THR A O 1
ATOM 656 N N . ALA A 1 85 ? 0.300 -13.780 -31.474 1.00 57.62 85 ALA A N 1
ATOM 657 C CA . ALA A 1 85 ? 0.293 -13.954 -30.021 1.00 57.62 85 ALA A CA 1
ATOM 658 C C . ALA A 1 85 ? 0.857 -12.718 -29.302 1.00 57.62 85 ALA A C 1
ATOM 660 O O . ALA A 1 85 ? 0.381 -12.343 -28.238 1.00 57.62 85 ALA A O 1
ATOM 661 N N . LEU A 1 86 ? 1.828 -12.033 -29.913 1.00 54.44 86 LEU A N 1
ATOM 662 C CA . LEU A 1 86 ? 2.375 -10.780 -29.387 1.00 54.44 86 LEU A CA 1
ATOM 663 C C . LEU A 1 86 ? 1.380 -9.621 -29.476 1.00 54.44 86 LEU A C 1
ATOM 665 O O . LEU A 1 86 ? 1.315 -8.805 -28.564 1.00 54.44 86 LEU A O 1
ATOM 669 N N . VAL A 1 87 ? 0.585 -9.552 -30.547 1.00 58.16 87 VAL A N 1
ATOM 670 C CA . VAL A 1 87 ? -0.495 -8.565 -30.674 1.00 58.16 87 VAL A CA 1
ATOM 671 C C . VAL A 1 87 ? -1.623 -8.872 -29.688 1.00 58.16 87 VAL A C 1
ATOM 673 O O . VAL A 1 87 ? -2.146 -7.941 -29.086 1.00 58.16 87 VAL A O 1
ATOM 676 N N . SER A 1 88 ? -1.970 -10.144 -29.450 1.00 53.53 88 SER A N 1
ATOM 677 C CA . SER A 1 88 ? -2.938 -10.489 -28.400 1.00 53.53 88 SER A CA 1
ATOM 678 C C . SER A 1 88 ? -2.409 -10.214 -26.993 1.00 53.53 88 SER A C 1
ATOM 680 O O . SER A 1 88 ? -3.171 -9.696 -26.184 1.00 53.53 88 SER A O 1
ATOM 682 N N . ASP A 1 89 ? -1.127 -10.490 -26.720 1.00 53.44 89 ASP A N 1
ATOM 683 C CA . ASP A 1 89 ? -0.462 -10.163 -25.452 1.00 53.44 89 ASP A CA 1
ATOM 684 C C . ASP A 1 89 ? -0.428 -8.643 -25.243 1.00 53.44 89 ASP A C 1
ATOM 686 O O . ASP A 1 89 ? -0.782 -8.184 -24.168 1.00 53.44 89 ASP A O 1
ATOM 690 N N . ALA A 1 90 ? -0.093 -7.851 -26.268 1.00 51.25 90 ALA A N 1
ATOM 691 C CA . ALA A 1 90 ? -0.073 -6.388 -26.189 1.00 51.25 90 ALA A CA 1
ATOM 692 C C . ALA A 1 90 ? -1.476 -5.778 -26.014 1.00 51.25 90 ALA A C 1
ATOM 694 O O . ALA A 1 90 ? -1.645 -4.824 -25.261 1.00 51.25 90 ALA A O 1
ATOM 695 N N . ILE A 1 91 ? -2.499 -6.346 -26.667 1.00 47.28 91 ILE A N 1
ATOM 696 C CA . ILE A 1 91 ? -3.903 -5.945 -26.472 1.00 47.28 91 ILE A CA 1
ATOM 697 C C . ILE A 1 91 ? -4.398 -6.358 -25.074 1.00 47.28 91 ILE A C 1
ATOM 699 O O . ILE A 1 91 ? -5.182 -5.629 -24.468 1.00 47.28 91 ILE A O 1
ATOM 703 N N . HIS A 1 92 ? -3.952 -7.502 -24.544 1.00 44.19 92 HIS A N 1
ATOM 704 C CA . HIS A 1 92 ? -4.224 -7.892 -23.160 1.00 44.19 92 HIS A CA 1
ATOM 705 C C . HIS A 1 92 ? -3.498 -6.988 -22.159 1.00 44.19 92 HIS A C 1
ATOM 707 O O . HIS A 1 92 ? -4.122 -6.605 -21.179 1.00 44.19 92 HIS A O 1
ATOM 713 N N . ASP A 1 93 ? -2.249 -6.592 -22.408 1.00 43.34 93 ASP A N 1
ATOM 714 C CA . ASP A 1 93 ? -1.469 -5.702 -21.534 1.00 43.34 93 ASP A CA 1
ATOM 715 C C . ASP A 1 93 ? -2.115 -4.301 -21.447 1.00 43.34 93 ASP A C 1
ATOM 717 O O . ASP A 1 93 ? -2.273 -3.755 -20.356 1.00 43.34 93 ASP A O 1
ATOM 721 N N . ASP A 1 94 ? -2.621 -3.766 -22.570 1.00 39.97 94 ASP A N 1
ATOM 722 C CA . ASP A 1 94 ? -3.334 -2.475 -22.621 1.00 39.97 94 ASP A CA 1
ATOM 723 C C . ASP A 1 94 ? -4.728 -2.510 -21.949 1.00 39.97 94 ASP A C 1
ATOM 725 O O . ASP A 1 94 ? -5.196 -1.489 -21.437 1.00 39.97 94 ASP A O 1
ATOM 729 N N . LEU A 1 95 ? -5.409 -3.665 -21.925 1.00 41.41 95 LEU A N 1
ATOM 730 C CA . LEU A 1 95 ? -6.678 -3.858 -21.197 1.00 41.41 95 LEU A CA 1
ATOM 731 C C . LEU A 1 95 ? -6.469 -4.227 -19.717 1.00 41.41 95 LEU A C 1
ATOM 733 O O . LEU A 1 95 ? -7.385 -4.068 -18.908 1.00 41.41 95 LEU A O 1
ATOM 737 N N . GLN A 1 96 ? -5.276 -4.699 -19.351 1.00 39.09 96 GLN A N 1
ATOM 738 C CA . GLN A 1 96 ? -4.903 -5.116 -17.999 1.00 39.09 96 GLN A CA 1
ATOM 739 C C . GLN A 1 96 ? -4.251 -4.006 -17.153 1.00 39.09 96 GLN A C 1
ATOM 741 O O . GLN A 1 96 ? -3.917 -4.244 -15.987 1.00 39.09 96 GLN A O 1
ATOM 746 N N . ASP A 1 97 ? -4.132 -2.782 -17.672 1.00 45.16 97 ASP A N 1
ATOM 747 C CA . ASP A 1 97 ? -3.447 -1.668 -16.997 1.00 45.16 97 ASP A CA 1
ATOM 748 C C . ASP A 1 97 ? -4.187 -1.137 -15.743 1.00 45.16 97 ASP A C 1
ATOM 750 O O . ASP A 1 97 ? -3.672 -0.277 -15.046 1.00 45.16 97 ASP A O 1
ATOM 754 N N . ASP A 1 98 ? -5.367 -1.657 -15.380 1.00 43.28 98 ASP A N 1
ATOM 755 C CA . ASP A 1 98 ? -5.989 -1.385 -14.068 1.00 43.28 98 ASP A CA 1
ATOM 756 C C . ASP A 1 98 ? -6.117 -2.649 -13.190 1.00 43.28 98 ASP A C 1
ATOM 758 O O . ASP A 1 98 ? -5.967 -2.565 -11.967 1.00 43.28 98 ASP A O 1
ATOM 762 N N . SER A 1 99 ? -6.299 -3.844 -13.773 1.00 49.38 99 SER A N 1
ATOM 763 C CA . SER A 1 99 ? -6.382 -5.106 -13.016 1.00 49.38 99 SER A CA 1
ATOM 764 C C . SER A 1 99 ? -5.027 -5.602 -12.500 1.00 49.38 99 SER A C 1
ATOM 766 O O . SER A 1 99 ? -4.983 -6.271 -11.473 1.00 49.38 99 SER A O 1
ATOM 768 N N . LEU A 1 100 ? -3.909 -5.261 -13.156 1.00 55.22 100 LEU A N 1
ATOM 769 C CA . LEU A 1 100 ? -2.560 -5.647 -12.703 1.00 55.22 100 LEU A CA 1
ATOM 770 C C . LEU A 1 100 ? -2.095 -4.887 -11.451 1.00 55.22 100 LEU A C 1
ATOM 772 O O . LEU A 1 100 ? -1.184 -5.332 -10.732 1.00 55.22 100 LEU A O 1
ATOM 776 N N . PHE A 1 101 ? -2.700 -3.726 -11.186 1.00 67.06 101 PHE A N 1
ATOM 777 C CA . PHE A 1 101 ? -2.343 -2.868 -10.057 1.00 67.06 101 PHE A CA 1
ATOM 778 C C . PHE A 1 101 ? -3.314 -2.968 -8.889 1.00 67.06 101 PHE A C 1
ATOM 780 O O . PHE A 1 101 ? -2.999 -2.464 -7.813 1.00 67.06 101 PHE A O 1
ATOM 787 N N . LEU A 1 102 ? -4.455 -3.628 -9.061 1.00 81.25 102 LEU A N 1
ATOM 788 C CA . LEU A 1 102 ? -5.373 -3.893 -7.966 1.00 81.25 102 LEU A CA 1
ATOM 789 C C . LEU A 1 102 ? -5.142 -5.305 -7.413 1.00 81.25 102 LEU A C 1
ATOM 791 O O . LEU A 1 102 ? -4.822 -6.227 -8.161 1.00 81.25 102 LEU A O 1
ATOM 795 N N . PRO A 1 103 ? -5.268 -5.493 -6.095 1.00 84.81 103 PRO A N 1
ATOM 796 C CA . PRO A 1 103 ? -5.306 -6.821 -5.498 1.00 84.81 103 PRO A CA 1
ATOM 797 C C . PRO A 1 103 ? -6.477 -7.641 -6.067 1.00 84.81 103 PRO A C 1
ATOM 799 O O . PRO A 1 103 ? -7.493 -7.043 -6.443 1.00 84.81 103 PRO A O 1
ATOM 802 N N . PRO A 1 104 ? -6.369 -8.984 -6.114 1.00 87.75 104 PRO A N 1
ATOM 803 C CA . PRO A 1 104 ? -7.455 -9.852 -6.568 1.00 87.75 104 PRO A CA 1
ATOM 804 C C . PRO A 1 104 ? -8.772 -9.524 -5.855 1.00 87.75 104 PRO A C 1
ATOM 806 O O . PRO A 1 104 ? -8.811 -9.453 -4.629 1.00 87.75 104 PRO A O 1
ATOM 809 N N . CYS A 1 105 ? -9.835 -9.282 -6.626 1.00 89.19 105 CYS A N 1
ATOM 810 C CA . CYS A 1 105 ? -11.153 -8.914 -6.110 1.00 89.19 105 CYS A CA 1
ATOM 811 C C . CYS A 1 105 ? -12.149 -10.045 -6.379 1.00 89.19 105 CYS A C 1
ATOM 813 O O . CYS A 1 105 ? -12.492 -10.315 -7.531 1.00 89.19 105 CYS A O 1
ATOM 815 N N . HIS A 1 106 ? -12.638 -10.676 -5.314 1.00 91.06 106 HIS A N 1
ATOM 816 C CA . HIS A 1 106 ? -13.649 -11.730 -5.374 1.00 91.06 106 HIS A CA 1
ATOM 817 C C . HIS A 1 106 ? -15.037 -11.097 -5.273 1.00 91.06 106 HIS A C 1
ATOM 819 O O . HIS A 1 106 ? -15.594 -10.932 -4.190 1.00 91.06 106 HIS A O 1
ATOM 825 N N . ALA A 1 107 ? -15.584 -10.680 -6.416 1.00 85.94 107 ALA A N 1
ATOM 826 C CA . ALA A 1 107 ? -16.839 -9.926 -6.466 1.00 85.94 107 ALA A CA 1
ATOM 827 C C . ALA A 1 107 ? -18.060 -10.696 -5.929 1.00 85.94 107 ALA A C 1
ATOM 829 O O . ALA A 1 107 ? -19.004 -10.068 -5.451 1.00 85.94 107 ALA A O 1
ATOM 830 N N . ASP A 1 108 ? -18.010 -12.026 -5.992 1.00 87.50 108 ASP A N 1
ATOM 831 C CA . ASP A 1 108 ? -19.101 -12.934 -5.620 1.00 87.50 108 ASP A CA 1
ATOM 832 C C . ASP A 1 108 ? -19.048 -13.356 -4.140 1.00 87.50 108 ASP A C 1
ATOM 834 O O . ASP A 1 108 ? -19.763 -14.259 -3.705 1.00 87.50 108 ASP A O 1
ATOM 838 N N . ALA A 1 109 ? -18.177 -12.724 -3.351 1.00 89.19 109 ALA A N 1
ATOM 839 C CA . ALA A 1 109 ? -18.048 -12.980 -1.927 1.00 89.19 109 ALA A CA 1
ATOM 840 C C . ALA A 1 109 ? -19.345 -12.661 -1.163 1.00 89.19 109 ALA A C 1
ATOM 842 O O . ALA A 1 109 ? -19.993 -11.641 -1.396 1.00 89.19 109 ALA A O 1
ATOM 843 N N . ALA A 1 110 ? -19.688 -13.516 -0.196 1.00 89.88 110 ALA A N 1
ATOM 844 C CA . ALA A 1 110 ? -20.839 -13.317 0.687 1.00 89.88 110 ALA A CA 1
ATOM 845 C C . ALA A 1 110 ? -20.517 -12.425 1.899 1.00 89.88 110 ALA A C 1
ATOM 847 O O . ALA A 1 110 ? -21.420 -11.820 2.479 1.00 89.88 110 ALA A O 1
ATOM 848 N N . LYS A 1 111 ? -19.237 -12.335 2.285 1.00 91.44 111 LYS A N 1
ATOM 849 C CA . LYS A 1 111 ? -18.749 -11.511 3.398 1.00 91.44 111 LYS A CA 1
ATOM 850 C C . LYS A 1 111 ? -17.736 -10.476 2.906 1.00 91.44 111 LYS A C 1
ATOM 852 O O . LYS A 1 111 ? -16.965 -10.791 1.999 1.00 91.44 111 LYS A O 1
ATOM 857 N N . PRO A 1 112 ? -17.682 -9.269 3.503 1.00 90.12 112 PRO A N 1
ATOM 858 C CA . PRO A 1 112 ? -16.715 -8.243 3.106 1.00 90.12 112 PRO A CA 1
ATOM 859 C C . PRO A 1 112 ? -15.263 -8.734 3.161 1.00 90.12 112 PRO A C 1
ATOM 861 O O . PRO A 1 112 ? -14.469 -8.412 2.282 1.00 90.12 112 PRO A O 1
ATOM 864 N N . GLU A 1 113 ? -14.944 -9.578 4.143 1.00 90.38 113 GLU A N 1
ATOM 865 C CA . GLU A 1 113 ? -13.610 -10.161 4.347 1.00 90.38 113 GLU A CA 1
ATOM 866 C C . GLU A 1 113 ? -13.150 -11.035 3.174 1.00 90.38 113 GLU A C 1
ATOM 868 O O . GLU A 1 113 ? -11.961 -11.082 2.859 1.00 90.38 113 GLU A O 1
ATOM 873 N N . ASP A 1 114 ? -14.103 -11.682 2.501 1.00 91.25 114 ASP A N 1
ATOM 874 C CA . ASP A 1 114 ? -13.846 -12.617 1.408 1.00 91.25 114 ASP A CA 1
ATOM 875 C C . ASP A 1 114 ? -13.696 -11.912 0.054 1.00 91.25 114 ASP A C 1
ATOM 877 O O . ASP A 1 114 ? -13.181 -12.517 -0.886 1.00 91.25 114 ASP A O 1
ATOM 881 N N . VAL A 1 115 ? -14.098 -10.636 -0.061 1.00 92.44 115 VAL A N 1
ATOM 882 C CA . VAL A 1 115 ? -13.904 -9.838 -1.289 1.00 92.44 115 VAL A CA 1
ATOM 883 C C . VAL A 1 115 ? -12.414 -9.639 -1.562 1.00 92.44 115 VAL A C 1
ATOM 885 O O . VAL A 1 115 ? -11.968 -9.713 -2.707 1.00 92.44 115 VAL A O 1
ATOM 888 N N . TYR A 1 116 ? -11.649 -9.399 -0.497 1.00 93.00 116 TYR A N 1
ATOM 889 C CA . TYR A 1 116 ? -10.205 -9.208 -0.516 1.00 93.00 116 TYR A CA 1
ATOM 890 C C . TYR A 1 116 ? -9.568 -10.109 0.543 1.00 93.00 116 TYR A C 1
ATOM 892 O O . TYR A 1 116 ? -9.247 -9.665 1.651 1.00 93.00 116 TYR A O 1
ATOM 900 N N . LYS A 1 117 ? -9.406 -11.387 0.192 1.00 92.25 117 LYS A N 1
ATOM 901 C CA . LYS A 1 117 ? -8.942 -12.432 1.108 1.00 92.25 117 LYS A CA 1
ATOM 902 C C . LYS A 1 117 ? -7.555 -12.128 1.639 1.00 92.25 117 LYS A C 1
ATOM 904 O O . LYS A 1 117 ? -6.656 -11.798 0.872 1.00 92.25 117 LYS A O 1
ATOM 909 N N . PHE A 1 118 ? -7.364 -12.333 2.940 1.00 90.69 118 PHE A N 1
ATOM 910 C CA . PHE A 1 118 ? -6.078 -12.104 3.600 1.00 90.69 118 PHE A CA 1
ATOM 911 C C . PHE A 1 118 ? -4.933 -12.939 2.994 1.00 90.69 118 PHE A C 1
ATOM 913 O O . PHE A 1 118 ? -3.820 -12.441 2.832 1.00 90.69 118 PHE A O 1
ATOM 920 N N . GLU A 1 119 ? -5.228 -14.175 2.588 1.00 91.06 119 GLU A N 1
ATOM 921 C CA . GLU A 1 119 ? -4.278 -15.111 1.968 1.00 91.06 119 GLU A CA 1
ATOM 922 C C . GLU A 1 119 ? -3.703 -14.592 0.638 1.00 91.06 119 GLU A C 1
ATOM 924 O O . GLU A 1 119 ? -2.546 -14.863 0.313 1.00 91.06 119 GLU A O 1
ATOM 929 N N . ASP A 1 120 ? -4.467 -13.774 -0.097 1.00 90.12 120 ASP A N 1
ATOM 930 C CA . ASP A 1 120 ? -4.003 -13.138 -1.336 1.00 90.12 120 ASP A CA 1
ATOM 931 C C . ASP A 1 120 ? -3.021 -11.982 -1.052 1.00 90.12 120 ASP A C 1
ATOM 933 O O . ASP A 1 120 ? -2.225 -11.593 -1.917 1.00 90.12 120 ASP A O 1
ATOM 937 N N . LEU A 1 121 ? -3.043 -11.421 0.167 1.00 90.94 121 LEU A N 1
ATOM 938 C CA . LEU A 1 121 ? -2.081 -10.405 0.601 1.00 90.94 121 LEU A CA 1
ATOM 939 C C . LEU A 1 121 ? -0.796 -11.034 1.121 1.00 90.94 121 LEU A C 1
ATOM 941 O O . LEU A 1 121 ? 0.293 -10.601 0.729 1.00 90.94 121 LEU A O 1
ATOM 945 N N . LEU A 1 122 ? -0.911 -12.026 2.001 1.00 92.62 122 LEU A N 1
ATOM 946 C CA . LEU A 1 122 ? 0.202 -12.684 2.675 1.00 92.62 122 LEU A CA 1
ATOM 947 C C . LEU A 1 122 ? -0.017 -14.196 2.678 1.00 92.62 122 LEU A C 1
ATOM 949 O O . LEU A 1 122 ? -0.974 -14.694 3.262 1.00 92.62 122 LEU A O 1
ATOM 953 N N . SER A 1 123 ? 0.924 -14.925 2.079 1.00 94.06 123 SER A N 1
ATOM 954 C CA . SER A 1 123 ? 0.991 -16.378 2.234 1.00 94.06 123 SER A CA 1
ATOM 955 C C . SER A 1 123 ? 1.326 -16.750 3.680 1.00 94.06 123 SER A C 1
ATOM 957 O O . SER A 1 123 ? 1.933 -15.959 4.405 1.00 94.06 123 SER A O 1
ATOM 959 N N . SER A 1 124 ? 1.005 -17.977 4.096 1.00 95.25 124 SER A N 1
ATOM 960 C CA . SER A 1 124 ? 1.259 -18.451 5.465 1.00 95.25 124 SER A CA 1
ATOM 961 C C . SER A 1 124 ? 2.727 -18.290 5.880 1.00 95.25 124 SER A C 1
ATOM 963 O O . SER A 1 124 ? 3.006 -17.768 6.954 1.00 95.25 124 SER A O 1
ATOM 965 N N . ALA A 1 125 ? 3.671 -18.626 4.994 1.00 95.62 125 ALA A N 1
ATOM 966 C CA . ALA A 1 125 ? 5.104 -18.476 5.259 1.00 95.62 125 ALA A CA 1
ATOM 967 C C . ALA A 1 125 ? 5.537 -17.004 5.405 1.00 95.62 125 ALA A C 1
ATOM 969 O O . ALA A 1 125 ? 6.394 -16.674 6.224 1.00 95.62 125 ALA A O 1
ATOM 970 N N . GLU A 1 126 ? 4.950 -16.099 4.616 1.00 95.44 126 GLU A N 1
ATOM 971 C CA . GLU A 1 126 ? 5.208 -14.664 4.756 1.00 95.44 126 GLU A CA 1
ATOM 972 C C . GLU A 1 126 ? 4.623 -14.132 6.063 1.00 95.44 126 GLU A C 1
ATOM 974 O O . GLU A 1 126 ? 5.296 -13.374 6.753 1.00 95.44 126 GLU A O 1
ATOM 979 N N . TYR A 1 127 ? 3.408 -14.549 6.420 1.00 96.06 127 TYR A N 1
ATOM 980 C CA . TYR A 1 127 ? 2.730 -14.143 7.647 1.00 96.06 127 TYR A CA 1
ATOM 981 C C . TYR A 1 127 ? 3.449 -14.632 8.914 1.00 96.06 127 TYR A C 1
ATOM 983 O O . TYR A 1 127 ? 3.576 -13.882 9.885 1.00 96.06 127 TYR A O 1
ATOM 991 N N . GLU A 1 128 ? 3.972 -15.859 8.910 1.00 96.19 128 GLU A N 1
ATOM 992 C CA . GLU A 1 128 ? 4.808 -16.373 10.000 1.00 96.19 128 GLU A CA 1
ATOM 993 C C . GLU A 1 128 ? 6.099 -15.568 10.156 1.00 96.19 128 GLU A C 1
ATOM 995 O O . GLU A 1 128 ? 6.467 -15.195 11.270 1.00 96.19 128 GLU A O 1
ATOM 1000 N N . ALA A 1 129 ? 6.741 -15.193 9.047 1.00 95.75 129 ALA A N 1
ATOM 1001 C CA . ALA A 1 129 ? 7.955 -14.382 9.087 1.00 95.75 129 ALA A CA 1
ATOM 1002 C C . ALA A 1 129 ? 7.745 -12.983 9.699 1.00 95.75 129 ALA A C 1
ATOM 1004 O O . ALA A 1 129 ? 8.722 -12.348 10.098 1.00 95.75 129 ALA A O 1
ATOM 1005 N N . LEU A 1 130 ? 6.499 -12.497 9.794 1.00 95.75 130 LEU A N 1
ATOM 1006 C CA . LEU A 1 130 ? 6.171 -11.224 10.446 1.00 95.75 130 LEU A CA 1
ATOM 1007 C C . LEU A 1 130 ? 6.186 -11.295 11.975 1.00 95.75 130 LEU A C 1
ATOM 1009 O O . LEU A 1 130 ? 6.228 -10.243 12.605 1.00 95.75 130 LEU A O 1
ATOM 1013 N N . GLN A 1 131 ? 6.183 -12.488 12.578 1.00 95.06 131 GLN A N 1
ATOM 1014 C CA . GLN A 1 131 ? 6.082 -12.646 14.030 1.00 95.06 131 GLN A CA 1
ATOM 1015 C C . GLN A 1 131 ? 7.183 -11.881 14.773 1.00 95.06 131 GLN A C 1
ATOM 1017 O O . GLN A 1 131 ? 6.888 -10.940 15.504 1.00 95.06 131 GLN A O 1
ATOM 1022 N N . SER A 1 132 ? 8.447 -12.229 14.517 1.00 94.19 132 SER A N 1
ATOM 1023 C CA . SER A 1 132 ? 9.606 -11.603 15.166 1.00 94.19 132 SER A CA 1
ATOM 1024 C C . SER A 1 132 ? 9.676 -10.081 14.964 1.00 94.19 132 SER A C 1
ATOM 1026 O O . SER A 1 132 ? 9.786 -9.364 15.954 1.00 94.19 132 SER A O 1
ATOM 1028 N N . PRO A 1 133 ? 9.576 -9.527 13.739 1.00 93.62 133 PRO A N 1
ATOM 1029 C CA . PRO A 1 133 ? 9.696 -8.081 13.575 1.00 93.62 133 PRO A CA 1
ATOM 1030 C C . PRO A 1 133 ? 8.492 -7.290 14.116 1.00 93.62 133 PRO A C 1
ATOM 1032 O O . PRO A 1 133 ? 8.641 -6.108 14.422 1.00 93.62 133 PRO A O 1
ATOM 1035 N N . SER A 1 134 ? 7.316 -7.915 14.251 1.00 94.69 134 SER A N 1
ATOM 1036 C CA . SER A 1 134 ? 6.115 -7.275 14.810 1.00 94.69 134 SER A CA 1
ATOM 1037 C C . SER A 1 134 ? 6.045 -7.295 16.340 1.00 94.69 134 SER A C 1
ATOM 1039 O O . SER A 1 134 ? 5.176 -6.643 16.918 1.00 94.69 134 SER A O 1
ATOM 1041 N N . GLU A 1 135 ? 6.966 -7.991 17.011 1.00 94.38 135 GLU A N 1
ATOM 1042 C CA . GLU A 1 135 ? 6.973 -8.157 18.468 1.00 94.38 135 GLU A CA 1
ATOM 1043 C C . GLU A 1 135 ? 6.994 -6.814 19.214 1.00 94.38 135 GLU A C 1
ATOM 1045 O O . GLU A 1 135 ? 6.256 -6.625 20.181 1.00 94.38 135 GLU A O 1
ATOM 1050 N N . ALA A 1 136 ? 7.754 -5.838 18.706 1.00 92.88 136 ALA A N 1
ATOM 1051 C CA . ALA A 1 136 ? 7.791 -4.488 19.267 1.00 92.88 136 ALA A CA 1
ATOM 1052 C C . ALA A 1 136 ? 6.426 -3.778 19.199 1.00 92.88 136 ALA A C 1
ATOM 1054 O O . ALA A 1 136 ? 6.071 -3.034 20.103 1.00 92.88 136 ALA A O 1
ATOM 1055 N N . PHE A 1 137 ? 5.635 -4.023 18.150 1.00 94.19 137 PHE A N 1
ATOM 1056 C CA . PHE A 1 137 ? 4.285 -3.462 18.028 1.00 94.19 137 PHE A CA 1
ATOM 1057 C C . PHE A 1 137 ? 3.293 -4.210 18.913 1.00 94.19 137 PHE A C 1
ATOM 1059 O O . PHE A 1 137 ? 2.413 -3.603 19.515 1.00 94.19 137 PHE A O 1
ATOM 1066 N N . ARG A 1 138 ? 3.457 -5.529 19.039 1.00 94.12 138 ARG A N 1
ATOM 1067 C CA . ARG A 1 138 ? 2.638 -6.359 19.923 1.00 94.12 138 ARG A CA 1
ATOM 1068 C C . ARG A 1 138 ? 2.797 -5.942 21.385 1.00 94.12 138 ARG A C 1
ATOM 1070 O O . ARG A 1 138 ? 1.799 -5.835 22.095 1.00 94.12 138 ARG A O 1
ATOM 1077 N N . ASN A 1 139 ? 4.019 -5.674 21.829 1.00 93.38 139 ASN A N 1
ATOM 1078 C CA . ASN A 1 139 ? 4.324 -5.351 23.225 1.00 93.38 139 ASN A CA 1
ATOM 1079 C C . ASN A 1 139 ? 4.415 -3.842 23.494 1.00 93.38 139 ASN A C 1
ATOM 1081 O O . ASN A 1 139 ? 4.900 -3.445 24.549 1.00 93.38 139 ASN A O 1
ATOM 1085 N N . VAL A 1 140 ? 3.935 -3.016 22.557 1.00 93.88 140 VAL A N 1
ATOM 1086 C CA . VAL A 1 140 ? 4.074 -1.562 22.638 1.00 93.88 140 VAL A CA 1
ATOM 1087 C C . VAL A 1 140 ? 3.394 -0.995 23.886 1.00 93.88 140 VAL A C 1
ATOM 1089 O O . VAL A 1 140 ? 2.249 -1.332 24.212 1.00 93.88 140 VAL A O 1
ATOM 1092 N N . THR A 1 141 ? 4.108 -0.109 24.571 1.00 92.81 141 THR A N 1
ATOM 1093 C CA . THR A 1 141 ? 3.638 0.621 25.752 1.00 92.81 141 THR A CA 1
ATOM 1094 C C . THR A 1 141 ? 3.169 2.031 25.392 1.00 92.81 141 THR A C 1
ATOM 1096 O O . THR A 1 141 ? 3.556 2.603 24.372 1.00 92.81 141 THR A O 1
ATOM 1099 N N . SER A 1 142 ? 2.347 2.642 26.250 1.00 91.06 142 SER A N 1
ATOM 1100 C CA . SER A 1 142 ? 1.884 4.024 26.045 1.00 91.06 142 SER A CA 1
ATOM 1101 C C . SER A 1 142 ? 3.038 5.030 25.965 1.00 91.06 142 SER A C 1
ATOM 1103 O O . SER A 1 142 ? 2.958 5.987 25.198 1.00 91.06 142 SER A O 1
ATOM 1105 N N . GLU A 1 143 ? 4.117 4.804 26.719 1.00 92.00 143 GLU A N 1
ATOM 1106 C CA . GLU A 1 143 ? 5.323 5.643 26.708 1.00 92.00 143 GLU A CA 1
ATOM 1107 C C . GLU A 1 143 ? 6.051 5.564 25.360 1.00 92.00 143 GLU A C 1
ATOM 1109 O O . GLU A 1 143 ? 6.433 6.587 24.790 1.00 92.00 143 GLU A O 1
ATOM 1114 N N . GLU A 1 144 ? 6.176 4.363 24.793 1.00 92.75 144 GLU A N 1
ATOM 1115 C CA . GLU A 1 144 ? 6.764 4.170 23.465 1.00 92.75 144 GLU A CA 1
ATOM 1116 C C . GLU A 1 144 ? 5.905 4.798 22.366 1.00 92.75 144 GLU A C 1
ATOM 1118 O O . GLU A 1 144 ? 6.450 5.410 21.451 1.00 92.75 144 GLU A O 1
ATOM 1123 N N . ILE A 1 145 ? 4.573 4.722 22.470 1.00 92.19 145 ILE A N 1
ATOM 1124 C CA . ILE A 1 145 ? 3.668 5.398 21.528 1.00 92.19 145 ILE A CA 1
ATOM 1125 C C . ILE A 1 145 ? 3.876 6.918 21.573 1.00 92.19 145 ILE A C 1
ATOM 1127 O O . ILE A 1 145 ? 3.920 7.555 20.520 1.00 92.19 145 ILE A O 1
ATOM 1131 N N . LEU A 1 146 ? 4.018 7.514 22.763 1.00 92.31 146 LEU A N 1
ATOM 1132 C CA . LEU A 1 146 ? 4.306 8.948 22.897 1.00 92.31 146 LEU A CA 1
ATOM 1133 C C . LEU A 1 146 ? 5.642 9.307 22.246 1.00 92.31 146 LEU A C 1
ATOM 1135 O O . LEU A 1 146 ? 5.702 10.240 21.448 1.00 92.31 146 LEU A O 1
ATOM 1139 N N . LYS A 1 147 ? 6.677 8.501 22.486 1.00 93.06 147 LYS A N 1
ATOM 1140 C CA . LYS A 1 147 ? 7.978 8.671 21.841 1.00 93.06 147 LYS A CA 1
ATOM 1141 C C . LYS A 1 147 ? 7.887 8.581 20.312 1.00 93.06 147 LYS A C 1
ATOM 1143 O O . LYS A 1 147 ? 8.468 9.407 19.615 1.00 93.06 147 LYS A O 1
ATOM 1148 N N . MET A 1 148 ? 7.116 7.633 19.771 1.00 91.81 148 MET A N 1
ATOM 1149 C CA . MET A 1 148 ? 6.896 7.507 18.322 1.00 91.81 148 MET A CA 1
ATOM 1150 C C . MET A 1 148 ? 6.222 8.748 17.717 1.00 91.81 148 MET A C 1
ATOM 1152 O O . MET A 1 148 ? 6.549 9.139 16.594 1.00 91.81 148 MET A O 1
ATOM 1156 N N . ILE A 1 149 ? 5.295 9.369 18.457 1.00 91.31 149 ILE A N 1
ATOM 1157 C CA . ILE A 1 149 ? 4.629 10.617 18.059 1.00 91.31 149 ILE A CA 1
ATOM 1158 C C . ILE A 1 149 ? 5.630 11.775 18.043 1.00 91.31 149 ILE A C 1
ATOM 1160 O O . ILE A 1 149 ? 5.706 12.500 17.053 1.00 91.31 149 ILE A O 1
ATOM 1164 N N . GLU A 1 150 ? 6.408 11.939 19.113 1.00 92.06 150 GLU A N 1
ATOM 1165 C CA . GLU A 1 150 ? 7.405 13.010 19.242 1.00 92.06 150 GLU A CA 1
ATOM 1166 C C . GLU A 1 150 ? 8.478 12.925 18.149 1.00 92.06 150 GLU A C 1
ATOM 1168 O O . GLU A 1 150 ? 8.814 13.922 17.505 1.00 92.06 150 GLU A O 1
ATOM 1173 N N . GLU A 1 151 ? 8.967 11.714 17.878 1.00 91.69 151 GLU A N 1
ATOM 1174 C CA . GLU A 1 151 ? 9.987 11.452 16.862 1.00 91.69 151 GLU A CA 1
ATOM 1175 C C . GLU A 1 151 ? 9.429 11.463 15.427 1.00 91.69 151 GLU A C 1
ATOM 1177 O O . GLU A 1 151 ? 10.207 11.441 14.472 1.00 91.69 151 GLU A O 1
ATOM 1182 N N . ASN A 1 152 ? 8.100 11.507 15.249 1.00 85.69 152 ASN A N 1
ATOM 1183 C CA . ASN A 1 152 ? 7.423 11.318 13.960 1.00 85.69 152 ASN A CA 1
ATOM 1184 C C . ASN A 1 152 ? 7.947 10.081 13.201 1.00 85.69 152 ASN A C 1
ATOM 1186 O O . ASN A 1 152 ? 8.158 10.114 11.983 1.00 85.69 152 ASN A O 1
ATOM 1190 N N . SER A 1 153 ? 8.205 8.994 13.933 1.00 85.88 153 SER A N 1
ATOM 1191 C CA . SER A 1 153 ? 8.851 7.791 13.395 1.00 85.88 153 SER A CA 1
ATOM 1192 C C . SER A 1 153 ? 7.899 6.927 12.565 1.00 85.88 153 SER A C 1
ATOM 1194 O O . SER A 1 153 ? 8.334 6.264 11.619 1.00 85.88 153 SER A O 1
ATOM 1196 N N . HIS A 1 154 ? 6.601 6.994 12.868 1.00 89.25 154 HIS A N 1
ATOM 1197 C CA . HIS A 1 154 ? 5.528 6.286 12.176 1.00 89.25 154 HIS A CA 1
ATOM 1198 C C . HIS A 1 154 ? 4.415 7.242 11.742 1.00 89.25 154 HIS A C 1
ATOM 1200 O O . HIS A 1 154 ? 4.289 8.360 12.241 1.00 89.25 154 HIS A O 1
ATOM 1206 N N . CYS A 1 155 ? 3.612 6.810 10.770 1.00 90.19 155 CYS A N 1
ATOM 1207 C CA . CYS A 1 155 ? 2.517 7.621 10.257 1.00 90.19 155 CYS A CA 1
ATOM 1208 C C . CYS A 1 155 ? 1.320 7.643 11.223 1.00 90.19 155 CYS A C 1
ATOM 1210 O O . CYS A 1 155 ? 1.184 6.771 12.086 1.00 90.19 155 CYS A O 1
ATOM 1212 N N . SER A 1 156 ? 0.448 8.642 11.077 1.00 91.44 156 SER A N 1
ATOM 1213 C CA . SER A 1 156 ? -0.640 8.885 12.031 1.00 91.44 156 SER A CA 1
ATOM 1214 C C . SER A 1 156 ? -1.604 7.700 12.146 1.00 91.44 156 SER A C 1
ATOM 1216 O O . SER A 1 156 ? -1.962 7.313 13.257 1.00 91.44 156 SER A O 1
ATOM 1218 N N . PHE A 1 157 ? -1.919 7.050 11.023 1.00 91.44 157 PHE A N 1
ATOM 1219 C CA . PHE A 1 157 ? -2.739 5.844 10.972 1.00 91.44 157 PHE A CA 1
ATOM 1220 C C . PHE A 1 157 ? -2.136 4.681 11.773 1.00 91.44 157 PHE A C 1
ATOM 1222 O O . PHE A 1 157 ? -2.845 4.007 12.514 1.00 91.44 157 PHE A O 1
ATOM 1229 N N . VAL A 1 158 ? -0.824 4.441 11.650 1.00 94.06 158 VAL A N 1
ATOM 1230 C CA . VAL A 1 158 ? -0.133 3.368 12.391 1.00 94.06 158 VAL A CA 1
ATOM 1231 C C . VAL A 1 158 ? -0.195 3.646 13.888 1.00 94.06 158 VAL A C 1
ATOM 1233 O O . VAL A 1 158 ? -0.516 2.754 14.665 1.00 94.06 158 VAL A O 1
ATOM 1236 N N . ILE A 1 159 ? 0.052 4.891 14.290 1.00 94.25 159 ILE A N 1
ATOM 1237 C CA . ILE A 1 159 ? -0.003 5.305 15.694 1.00 94.25 159 ILE A CA 1
ATOM 1238 C C . ILE A 1 159 ? -1.415 5.121 16.267 1.00 94.25 159 ILE A C 1
ATOM 1240 O O . ILE A 1 159 ? -1.564 4.624 17.381 1.00 94.25 159 ILE A O 1
ATOM 1244 N N . GLU A 1 160 ? -2.454 5.502 15.524 1.00 92.56 160 GLU A N 1
ATOM 1245 C CA . GLU A 1 160 ? -3.846 5.312 15.940 1.00 92.56 160 GLU A CA 1
ATOM 1246 C C . GLU A 1 160 ? -4.206 3.824 16.061 1.00 92.56 160 GLU A C 1
ATOM 1248 O O . GLU A 1 160 ? -4.756 3.411 17.081 1.00 92.56 160 GLU A O 1
ATOM 1253 N N . ALA A 1 161 ? -3.800 3.002 15.089 1.00 92.69 161 ALA A N 1
ATOM 1254 C CA . ALA A 1 161 ? -4.028 1.559 15.107 1.00 92.69 161 ALA A CA 1
ATOM 1255 C C . ALA A 1 161 ? -3.289 0.838 16.252 1.00 92.69 161 ALA A C 1
ATOM 1257 O O . ALA A 1 161 ? -3.783 -0.159 16.776 1.00 92.69 161 ALA A O 1
ATOM 1258 N N . LEU A 1 162 ? -2.113 1.331 16.664 1.00 94.31 162 LEU A N 1
ATOM 1259 C CA . LEU A 1 162 ? -1.385 0.802 17.824 1.00 94.31 162 LEU A CA 1
ATOM 1260 C C . LEU A 1 162 ? -2.080 1.146 19.150 1.00 94.31 162 LEU A C 1
ATOM 1262 O O . LEU A 1 162 ? -2.061 0.343 20.082 1.00 94.31 162 LEU A O 1
ATOM 1266 N N . LYS A 1 163 ? -2.732 2.313 19.237 1.00 93.31 163 LYS A N 1
ATOM 1267 C CA . LYS A 1 163 ? -3.528 2.698 20.417 1.00 93.31 163 LYS A CA 1
ATOM 1268 C C . LYS A 1 163 ? -4.793 1.853 20.566 1.00 93.31 163 LYS A C 1
ATOM 1270 O O . LYS A 1 163 ? -5.249 1.657 21.688 1.00 93.31 163 LYS A O 1
ATOM 1275 N N . SER A 1 164 ? -5.351 1.363 19.460 1.00 91.69 164 SER A N 1
ATOM 1276 C CA . SER A 1 164 ? -6.566 0.541 19.429 1.00 91.69 164 SER A CA 1
ATOM 1277 C C . SER A 1 164 ? -6.297 -0.970 19.410 1.00 91.69 164 SER A C 1
ATOM 1279 O O . SER A 1 164 ? -7.179 -1.746 19.041 1.00 91.69 164 SER A O 1
ATOM 1281 N N . LEU A 1 165 ? -5.100 -1.415 19.816 1.00 92.81 165 LEU A N 1
ATOM 1282 C CA . LEU A 1 165 ? -4.786 -2.842 19.879 1.00 92.81 165 LEU A CA 1
ATOM 1283 C C . LEU A 1 165 ? -5.717 -3.591 20.853 1.00 92.81 165 LEU A C 1
ATOM 1285 O O . LEU A 1 165 ? -5.919 -3.142 21.985 1.00 92.81 165 LEU A O 1
ATOM 1289 N N . PRO A 1 166 ? -6.225 -4.773 20.469 1.00 92.44 166 PRO A N 1
ATOM 1290 C CA . PRO A 1 166 ? -7.129 -5.558 21.290 1.00 92.44 166 PRO A CA 1
ATOM 1291 C C . PRO A 1 166 ? -6.396 -6.154 22.493 1.00 92.44 166 PRO A C 1
ATOM 1293 O O . PRO A 1 166 ? -5.172 -6.317 22.506 1.00 92.44 166 PRO A O 1
ATOM 1296 N N . SER A 1 167 ? -7.172 -6.504 23.517 1.00 91.19 167 SER A N 1
ATOM 1297 C CA . SER A 1 167 ? -6.653 -7.146 24.729 1.00 91.19 167 SER A CA 1
ATOM 1298 C C . SER A 1 167 ? -6.406 -8.646 24.550 1.00 91.19 167 SER A C 1
ATOM 1300 O O . SER A 1 167 ? -5.577 -9.205 25.260 1.00 91.19 167 SER A O 1
ATOM 1302 N N . ASN A 1 168 ? -7.107 -9.300 23.613 1.00 94.69 168 ASN A N 1
ATOM 1303 C CA . ASN A 1 168 ? -6.909 -10.720 23.313 1.00 94.69 168 ASN A CA 1
ATOM 1304 C C . ASN A 1 168 ? -5.542 -10.947 22.655 1.00 94.69 168 ASN A C 1
ATOM 1306 O O . ASN A 1 168 ? -5.247 -10.313 21.645 1.00 94.69 168 ASN A O 1
ATOM 1310 N N . GLU A 1 169 ? -4.750 -11.879 23.182 1.00 92.44 169 GLU A N 1
ATOM 1311 C CA . GLU A 1 169 ? -3.383 -12.155 22.737 1.00 92.44 169 GLU A CA 1
ATOM 1312 C C . GLU A 1 169 ? -3.302 -12.516 21.246 1.00 92.44 169 GLU A C 1
ATOM 1314 O O . GLU A 1 169 ? -2.500 -11.929 20.520 1.00 92.44 169 GLU A O 1
ATOM 1319 N N . GLU A 1 170 ? -4.163 -13.416 20.764 1.00 93.31 170 GLU A N 1
ATOM 1320 C CA . GLU A 1 170 ? -4.151 -13.859 19.361 1.00 93.31 170 GLU A CA 1
ATOM 1321 C C . GLU A 1 170 ? -4.555 -12.736 18.401 1.00 93.31 170 GLU A C 1
ATOM 1323 O O . GLU A 1 170 ? -3.895 -12.487 17.389 1.00 93.31 170 GLU A O 1
ATOM 1328 N N . SER A 1 171 ? -5.630 -12.013 18.729 1.00 91.94 171 SER A N 1
ATOM 1329 C CA . SER A 1 171 ? -6.092 -10.874 17.930 1.00 91.94 171 SER A CA 1
ATOM 1330 C C . SER A 1 171 ? -5.066 -9.740 17.937 1.00 91.94 171 SER A C 1
ATOM 1332 O O . SER A 1 171 ? -4.854 -9.096 16.911 1.00 91.94 171 SER A O 1
ATOM 1334 N N . ARG A 1 172 ? -4.391 -9.527 19.072 1.00 94.81 172 ARG A N 1
ATOM 1335 C CA . ARG A 1 172 ? -3.345 -8.516 19.238 1.00 94.81 172 ARG A CA 1
ATOM 1336 C C . ARG A 1 172 ? -2.117 -8.851 18.410 1.00 94.81 172 ARG A C 1
ATOM 1338 O O . ARG A 1 172 ? -1.601 -7.971 17.728 1.00 94.81 172 ARG A O 1
ATOM 1345 N N . ASP A 1 173 ? -1.681 -10.108 18.425 1.00 95.44 173 ASP A N 1
ATOM 1346 C CA . ASP A 1 173 ? -0.579 -10.595 17.593 1.00 95.44 173 ASP A CA 1
ATOM 1347 C C . ASP A 1 173 ? -0.903 -10.437 16.101 1.00 95.44 173 ASP A C 1
ATOM 1349 O O . ASP A 1 173 ? -0.120 -9.848 15.351 1.00 95.44 173 ASP A O 1
ATOM 1353 N N . ARG A 1 174 ? -2.105 -10.857 15.679 1.00 94.44 174 ARG A N 1
ATOM 1354 C CA . ARG A 1 174 ? -2.574 -10.686 14.296 1.00 94.44 174 ARG A CA 1
ATOM 1355 C C . ARG A 1 174 ? -2.567 -9.220 13.872 1.00 94.44 174 ARG A C 1
ATOM 1357 O O . ARG A 1 174 ? -2.046 -8.892 12.803 1.00 94.44 174 ARG A O 1
ATOM 1364 N N . GLN A 1 175 ? -3.124 -8.336 14.695 1.00 94.75 175 GLN A N 1
ATOM 1365 C CA . GLN A 1 175 ? -3.208 -6.914 14.381 1.00 94.75 175 GLN A CA 1
ATOM 1366 C C . GLN A 1 175 ? -1.826 -6.253 14.366 1.00 94.75 175 GLN A C 1
ATOM 1368 O O . GLN A 1 175 ? -1.532 -5.506 13.436 1.00 94.75 175 GLN A O 1
ATOM 1373 N N . ALA A 1 176 ? -0.935 -6.594 15.300 1.00 96.19 176 ALA A N 1
ATOM 1374 C CA . ALA A 1 176 ? 0.444 -6.108 15.313 1.00 96.19 176 ALA A CA 1
ATOM 1375 C C . ALA A 1 176 ? 1.212 -6.499 14.039 1.00 96.19 176 ALA A C 1
ATOM 1377 O O . ALA A 1 176 ? 1.859 -5.644 13.429 1.00 96.19 176 ALA A O 1
ATOM 1378 N N . ARG A 1 177 ? 1.087 -7.751 13.573 1.00 96.31 177 ARG A N 1
ATOM 1379 C CA . ARG A 1 177 ? 1.677 -8.197 12.296 1.00 96.31 177 ARG A CA 1
ATOM 1380 C C . ARG A 1 177 ? 1.128 -7.410 11.107 1.00 96.31 177 ARG A C 1
ATOM 1382 O O . ARG A 1 177 ? 1.900 -6.980 10.247 1.00 96.31 177 ARG A O 1
ATOM 1389 N N . CYS A 1 178 ? -0.188 -7.191 11.065 1.00 95.19 178 CYS A N 1
ATOM 1390 C CA . CYS A 1 178 ? -0.838 -6.430 9.995 1.00 95.19 178 CYS A CA 1
ATOM 1391 C C . CYS A 1 178 ? -0.374 -4.968 9.975 1.00 95.19 178 CYS A C 1
ATOM 1393 O O . CYS A 1 178 ? -0.000 -4.463 8.915 1.00 95.19 178 CYS A O 1
ATOM 1395 N N . ILE A 1 179 ? -0.335 -4.311 11.138 1.00 95.81 179 ILE A N 1
ATOM 1396 C CA . ILE A 1 179 ? 0.143 -2.930 11.287 1.00 95.81 179 ILE A CA 1
ATOM 1397 C C . ILE A 1 179 ? 1.616 -2.830 10.878 1.00 95.81 179 ILE A C 1
ATOM 1399 O O . ILE A 1 179 ? 1.986 -1.923 10.134 1.00 95.81 179 ILE A O 1
ATOM 1403 N N . TRP A 1 180 ? 2.457 -3.779 11.297 1.00 95.69 180 TRP A N 1
ATOM 1404 C CA . TRP A 1 180 ? 3.875 -3.791 10.937 1.00 95.69 180 TRP A CA 1
ATOM 1405 C C . TRP A 1 180 ? 4.090 -3.928 9.428 1.00 95.69 180 TRP A C 1
ATOM 1407 O O . TRP A 1 180 ? 4.909 -3.220 8.830 1.00 95.69 180 TRP A O 1
ATOM 1417 N N . PHE A 1 181 ? 3.336 -4.816 8.779 1.00 95.81 181 PHE A N 1
ATOM 1418 C CA . PHE A 1 181 ? 3.425 -4.980 7.333 1.00 95.81 181 PHE A CA 1
ATOM 1419 C C . PHE A 1 181 ? 2.890 -3.751 6.585 1.00 95.81 181 PHE A C 1
ATOM 1421 O O . PHE A 1 181 ? 3.499 -3.317 5.604 1.00 95.81 181 PHE A O 1
ATOM 1428 N N . LEU A 1 182 ? 1.815 -3.134 7.083 1.00 95.44 182 LEU A N 1
ATOM 1429 C CA . LEU A 1 182 ? 1.280 -1.877 6.564 1.00 95.44 182 LEU A CA 1
ATOM 1430 C C . LEU A 1 182 ? 2.313 -0.743 6.657 1.00 95.44 182 LEU A C 1
ATOM 1432 O O . LEU A 1 182 ? 2.592 -0.097 5.646 1.00 95.44 182 LEU A O 1
ATOM 1436 N N . ASP A 1 183 ? 2.943 -0.545 7.818 1.00 94.38 183 ASP A N 1
ATOM 1437 C CA . ASP A 1 183 ? 4.022 0.436 8.007 1.00 94.38 183 ASP A CA 1
ATOM 1438 C C . ASP A 1 183 ? 5.183 0.186 7.030 1.00 94.38 183 ASP A C 1
ATOM 1440 O O . ASP A 1 183 ? 5.688 1.097 6.367 1.00 94.38 183 ASP A O 1
ATOM 1444 N N . THR A 1 184 ? 5.551 -1.084 6.861 1.00 94.12 184 THR A N 1
ATOM 1445 C CA . THR A 1 184 ? 6.595 -1.511 5.926 1.00 94.12 184 THR A CA 1
ATOM 1446 C C . THR A 1 184 ? 6.248 -1.147 4.479 1.00 94.12 184 THR A C 1
ATOM 1448 O O . THR A 1 184 ? 7.109 -0.632 3.761 1.00 94.12 184 THR A O 1
ATOM 1451 N N . LEU A 1 185 ? 4.998 -1.338 4.043 1.00 94.00 185 LEU A N 1
ATOM 1452 C CA . LEU A 1 185 ? 4.534 -0.930 2.712 1.00 94.00 185 LEU A CA 1
ATOM 1453 C C . LEU A 1 185 ? 4.548 0.594 2.529 1.00 94.00 185 LEU A C 1
ATOM 1455 O O . LEU A 1 185 ? 4.975 1.078 1.476 1.00 94.00 185 LEU A O 1
ATOM 1459 N N . ILE A 1 186 ? 4.138 1.359 3.546 1.00 92.94 186 ILE A N 1
ATOM 1460 C CA . ILE A 1 186 ? 4.175 2.830 3.519 1.00 92.94 186 ILE A CA 1
ATOM 1461 C C . ILE A 1 186 ? 5.620 3.321 3.365 1.00 92.94 186 ILE A C 1
ATOM 1463 O O . ILE A 1 186 ? 5.915 4.114 2.460 1.00 92.94 186 ILE A O 1
ATOM 1467 N N . ARG A 1 187 ? 6.546 2.795 4.178 1.00 91.12 187 ARG A N 1
ATOM 1468 C CA . ARG A 1 187 ? 7.981 3.108 4.085 1.00 91.12 187 ARG A CA 1
ATOM 1469 C C . ARG A 1 187 ? 8.574 2.691 2.744 1.00 91.12 187 ARG A C 1
ATOM 1471 O O . ARG A 1 187 ? 9.362 3.443 2.168 1.00 91.12 187 ARG A O 1
ATOM 1478 N N . PHE A 1 188 ? 8.182 1.529 2.221 1.00 91.56 188 PHE A N 1
ATOM 1479 C CA . PHE A 1 188 ? 8.631 1.046 0.916 1.00 91.56 188 PHE A CA 1
ATOM 1480 C C . PHE A 1 188 ? 8.209 1.992 -0.205 1.00 91.56 188 PHE A C 1
ATOM 1482 O O . PHE A 1 188 ? 9.036 2.410 -1.012 1.00 91.56 188 PHE A O 1
ATOM 1489 N N . ARG A 1 189 ? 6.942 2.414 -0.213 1.00 91.12 189 ARG A N 1
ATOM 1490 C CA . ARG A 1 189 ? 6.392 3.335 -1.213 1.00 91.12 189 ARG A CA 1
ATOM 1491 C C . ARG A 1 189 ? 7.105 4.690 -1.244 1.00 91.12 189 ARG A C 1
ATOM 1493 O O . ARG A 1 189 ? 7.181 5.321 -2.302 1.00 91.12 189 ARG A O 1
ATOM 1500 N N . ALA A 1 190 ? 7.603 5.150 -0.097 1.00 87.94 190 ALA A N 1
ATOM 1501 C CA . ALA A 1 190 ? 8.342 6.404 0.019 1.00 87.94 190 ALA A CA 1
ATOM 1502 C C . ALA A 1 190 ? 9.759 6.339 -0.592 1.00 87.94 190 ALA A C 1
ATOM 1504 O O . ALA A 1 190 ? 10.353 7.388 -0.866 1.00 87.94 190 ALA A O 1
ATOM 1505 N N . GLN A 1 191 ? 10.303 5.142 -0.851 1.00 84.06 191 GLN A N 1
ATOM 1506 C CA . GLN A 1 191 ? 11.627 4.977 -1.452 1.00 84.06 191 GLN A CA 1
ATOM 1507 C C . GLN A 1 191 ? 11.644 5.476 -2.903 1.00 84.06 191 GLN A C 1
ATOM 1509 O O . GLN A 1 191 ? 10.866 5.046 -3.753 1.00 84.06 191 GLN A O 1
ATOM 1514 N N . LYS A 1 192 ? 12.575 6.387 -3.213 1.00 70.06 192 LYS A N 1
ATOM 1515 C CA . LYS A 1 192 ? 12.761 6.910 -4.579 1.00 70.06 192 LYS A CA 1
ATOM 1516 C C . LYS A 1 192 ? 13.663 6.022 -5.439 1.00 70.06 192 LYS A C 1
ATOM 1518 O O . LYS A 1 192 ? 13.469 5.955 -6.646 1.00 70.06 192 LYS A O 1
ATOM 1523 N N . VAL A 1 193 ? 14.662 5.376 -4.832 1.00 68.19 193 VAL A N 1
ATOM 1524 C CA . VAL A 1 193 ? 15.640 4.519 -5.520 1.00 68.19 193 VAL A CA 1
ATOM 1525 C C . VAL A 1 193 ? 15.997 3.346 -4.619 1.00 68.19 193 VAL A C 1
ATOM 1527 O O . VAL A 1 193 ? 16.487 3.549 -3.510 1.00 68.19 193 VAL A O 1
ATOM 1530 N N . ILE A 1 194 ? 15.825 2.125 -5.120 1.00 74.75 194 ILE A N 1
ATOM 1531 C CA . ILE A 1 194 ? 16.184 0.902 -4.400 1.00 74.75 194 ILE A CA 1
ATOM 1532 C C . ILE A 1 194 ? 17.646 0.584 -4.714 1.00 74.75 194 ILE A C 1
ATOM 1534 O O . ILE A 1 194 ? 17.982 0.100 -5.793 1.00 74.75 194 ILE A O 1
ATOM 1538 N N . LYS A 1 195 ? 18.544 0.932 -3.788 1.00 62.97 195 LYS A N 1
ATOM 1539 C CA . LYS A 1 195 ? 19.997 0.876 -4.025 1.00 62.97 195 LYS A CA 1
ATOM 1540 C C . LYS A 1 195 ? 20.632 -0.496 -3.757 1.00 62.97 195 LYS A C 1
ATOM 1542 O O . LYS A 1 195 ? 21.777 -0.696 -4.149 1.00 62.97 195 LYS A O 1
ATOM 1547 N N . ARG A 1 196 ? 19.954 -1.424 -3.070 1.00 64.25 196 ARG A N 1
ATOM 1548 C CA . ARG A 1 196 ? 20.518 -2.723 -2.648 1.00 64.25 196 ARG A CA 1
ATOM 1549 C C . ARG A 1 196 ? 19.456 -3.821 -2.601 1.00 64.25 196 ARG A C 1
ATOM 1551 O O . ARG A 1 196 ? 18.265 -3.532 -2.618 1.00 64.25 196 ARG A O 1
ATOM 1558 N N . LYS A 1 197 ? 19.914 -5.077 -2.475 1.00 60.91 197 LYS A N 1
ATOM 1559 C CA . LYS A 1 197 ? 19.053 -6.248 -2.239 1.00 60.91 197 LYS A CA 1
ATOM 1560 C C . LYS A 1 197 ? 18.195 -6.106 -0.979 1.00 60.91 197 LYS A C 1
ATOM 1562 O O . LYS A 1 197 ? 17.120 -6.671 -0.972 1.00 60.91 197 LYS A O 1
ATOM 1567 N N . SER A 1 198 ? 18.624 -5.353 0.037 1.00 62.59 198 SER A N 1
ATOM 1568 C CA . SER A 1 198 ? 17.793 -4.942 1.182 1.00 62.59 198 SER A CA 1
ATOM 1569 C C . SER A 1 198 ? 17.269 -3.529 0.916 1.00 62.59 198 SER A C 1
ATOM 1571 O O . SER A 1 198 ? 18.033 -2.563 0.975 1.00 62.59 198 SER A O 1
ATOM 1573 N N . ALA A 1 199 ? 15.989 -3.406 0.561 1.00 61.66 199 ALA A N 1
ATOM 1574 C CA . ALA A 1 199 ? 15.382 -2.112 0.242 1.00 61.66 199 ALA A CA 1
ATOM 1575 C C . ALA A 1 199 ? 15.047 -1.282 1.495 1.00 61.66 199 ALA A C 1
ATOM 1577 O O . ALA A 1 199 ? 14.957 -0.060 1.410 1.00 61.66 199 ALA A O 1
ATOM 1578 N N . LEU A 1 200 ? 14.868 -1.943 2.645 1.00 71.31 200 LEU A N 1
ATOM 1579 C CA . LEU A 1 200 ? 14.321 -1.361 3.878 1.00 71.31 200 LEU A CA 1
ATOM 1580 C C . LEU A 1 200 ? 15.202 -1.568 5.124 1.00 71.31 200 LEU A C 1
ATOM 1582 O O . LEU A 1 200 ? 14.782 -1.222 6.225 1.00 71.31 200 LEU A O 1
ATOM 1586 N N . GLY A 1 201 ? 16.416 -2.104 4.968 1.00 71.25 201 GLY A N 1
ATOM 1587 C CA . GLY A 1 201 ? 17.349 -2.353 6.073 1.00 71.25 201 GLY A CA 1
ATOM 1588 C C . GLY A 1 201 ? 17.338 -3.799 6.598 1.00 71.25 201 GLY A C 1
ATOM 1589 O O . GLY A 1 201 ? 16.694 -4.666 6.002 1.00 71.25 201 GLY A O 1
ATOM 1590 N N . PRO A 1 202 ? 18.102 -4.084 7.670 1.00 69.31 202 PRO A N 1
ATOM 1591 C CA . PRO A 1 202 ? 18.286 -5.436 8.210 1.00 69.31 202 PRO A CA 1
ATOM 1592 C C . PRO A 1 202 ? 17.090 -5.956 9.024 1.00 69.31 202 PRO A C 1
ATOM 1594 O O . PRO A 1 202 ? 16.980 -7.159 9.216 1.00 69.31 202 PRO A O 1
ATOM 1597 N N . GLY A 1 203 ? 16.183 -5.081 9.474 1.00 79.25 203 GLY A N 1
ATOM 1598 C CA . GLY A 1 203 ? 15.020 -5.458 10.291 1.00 79.25 203 GLY A CA 1
ATOM 1599 C C . GLY A 1 203 ? 13.834 -6.044 9.514 1.00 79.25 203 GLY A C 1
ATOM 1600 O O . GLY A 1 203 ? 12.814 -6.357 10.117 1.00 79.25 203 GLY A O 1
ATOM 1601 N N . VAL A 1 204 ? 13.928 -6.169 8.185 1.00 88.06 204 VAL A N 1
ATOM 1602 C CA . VAL A 1 204 ? 12.866 -6.756 7.351 1.00 88.06 204 VAL 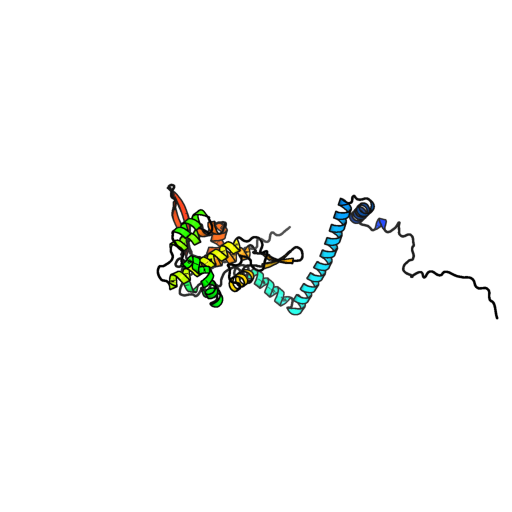A CA 1
ATOM 1603 C C . VAL A 1 204 ? 13.265 -8.176 6.940 1.00 88.06 204 VAL A C 1
ATOM 1605 O O . VAL A 1 204 ? 14.311 -8.332 6.300 1.00 88.06 204 VAL A O 1
ATOM 1608 N N . PRO A 1 205 ? 12.442 -9.204 7.233 1.00 92.25 205 PRO A N 1
ATOM 1609 C CA . PRO A 1 205 ? 12.726 -10.581 6.843 1.00 92.25 205 PRO A CA 1
ATOM 1610 C C . PRO A 1 205 ? 12.986 -10.727 5.341 1.00 92.25 205 PRO A C 1
ATOM 1612 O O . PRO A 1 205 ? 12.335 -10.086 4.509 1.00 92.25 205 PRO A O 1
ATOM 1615 N N . HIS A 1 206 ? 13.913 -11.617 4.975 1.00 90.81 206 HIS A N 1
ATOM 1616 C CA . HIS A 1 206 ? 14.325 -11.793 3.579 1.00 90.81 206 HIS A CA 1
ATOM 1617 C C . HIS A 1 206 ? 13.158 -12.172 2.654 1.00 90.81 206 HIS A C 1
ATOM 1619 O O . HIS A 1 206 ? 13.074 -11.660 1.537 1.00 90.81 206 HIS A O 1
ATOM 1625 N N . ILE A 1 207 ? 12.237 -13.015 3.131 1.00 92.94 207 ILE A N 1
ATOM 1626 C CA . ILE A 1 207 ? 11.040 -13.424 2.385 1.00 92.94 207 ILE A CA 1
ATOM 1627 C C . ILE A 1 207 ? 10.140 -12.226 2.050 1.00 92.94 207 ILE A C 1
ATOM 1629 O O . ILE A 1 207 ? 9.758 -12.046 0.895 1.00 92.94 207 ILE A O 1
ATOM 1633 N N . ILE A 1 208 ? 9.911 -11.333 3.018 1.00 93.81 208 ILE A N 1
ATOM 1634 C CA . ILE A 1 208 ? 9.109 -10.119 2.834 1.00 93.81 208 ILE A CA 1
ATOM 1635 C C . ILE A 1 208 ? 9.793 -9.170 1.861 1.00 93.81 208 ILE A C 1
ATOM 1637 O O . ILE A 1 208 ? 9.173 -8.677 0.925 1.00 93.81 208 ILE A O 1
ATOM 1641 N N . ASN A 1 209 ? 11.091 -8.938 2.028 1.00 91.19 209 ASN A N 1
ATOM 1642 C CA . ASN A 1 209 ? 11.824 -8.059 1.131 1.00 91.19 209 ASN A CA 1
ATOM 1643 C C . ASN A 1 209 ? 11.858 -8.610 -0.314 1.00 91.19 209 ASN A C 1
ATOM 1645 O O . ASN A 1 209 ? 11.722 -7.841 -1.265 1.00 91.19 209 ASN A O 1
ATOM 1649 N N . THR A 1 210 ? 11.945 -9.931 -0.493 1.00 90.06 210 THR A N 1
ATOM 1650 C CA . THR A 1 210 ? 11.812 -10.580 -1.809 1.00 90.06 210 THR A CA 1
ATOM 1651 C C . THR A 1 210 ? 10.416 -10.377 -2.404 1.00 90.06 210 THR A C 1
ATOM 1653 O O . THR A 1 210 ? 10.316 -9.992 -3.572 1.00 90.06 210 THR A O 1
ATOM 1656 N N . LYS A 1 211 ? 9.344 -10.538 -1.611 1.00 91.75 211 LYS A N 1
ATOM 1657 C CA . LYS A 1 211 ? 7.964 -10.228 -2.029 1.00 91.75 211 LYS A CA 1
ATOM 1658 C C . LYS A 1 211 ? 7.841 -8.774 -2.483 1.00 91.75 211 LYS A C 1
ATOM 1660 O O . LYS A 1 211 ? 7.327 -8.514 -3.569 1.00 91.75 211 LYS A O 1
ATOM 1665 N N . LEU A 1 212 ? 8.355 -7.832 -1.688 1.00 91.75 212 LEU A N 1
ATOM 1666 C CA . LEU A 1 212 ? 8.253 -6.402 -1.978 1.00 91.75 212 LEU A CA 1
ATOM 1667 C C . LEU A 1 212 ? 8.913 -6.035 -3.309 1.00 91.75 212 LEU A C 1
ATOM 1669 O O . LEU A 1 212 ? 8.310 -5.355 -4.139 1.00 91.75 212 LEU A O 1
ATOM 1673 N N . LEU A 1 213 ? 10.133 -6.528 -3.535 1.00 88.25 213 LEU A N 1
ATOM 1674 C CA . LEU A 1 213 ? 10.854 -6.302 -4.784 1.00 88.25 213 LEU A CA 1
ATOM 1675 C C . LEU A 1 213 ? 10.139 -6.951 -5.973 1.00 88.25 213 LEU A C 1
ATOM 1677 O O . LEU A 1 213 ? 9.973 -6.310 -7.006 1.00 88.25 213 LEU A O 1
ATOM 1681 N N . LYS A 1 214 ? 9.668 -8.191 -5.832 1.00 87.88 214 LYS A N 1
ATOM 1682 C CA . LYS A 1 214 ? 9.028 -8.923 -6.930 1.00 87.88 214 LYS A CA 1
ATOM 1683 C C . LYS A 1 214 ? 7.667 -8.339 -7.327 1.00 87.88 214 LYS A C 1
ATOM 1685 O O . LYS A 1 214 ? 7.365 -8.277 -8.512 1.00 87.88 214 LYS A O 1
ATOM 1690 N N . HIS A 1 215 ? 6.843 -7.929 -6.361 1.00 88.56 215 HIS A N 1
ATOM 1691 C CA . HIS A 1 215 ? 5.444 -7.555 -6.614 1.00 88.56 215 HIS A CA 1
ATOM 1692 C C . HIS A 1 215 ? 5.207 -6.054 -6.799 1.00 88.56 215 HIS A C 1
ATOM 1694 O O . HIS A 1 215 ? 4.196 -5.683 -7.404 1.00 88.56 215 HIS A O 1
ATOM 1700 N N . PHE A 1 216 ? 6.100 -5.209 -6.272 1.00 90.06 216 PHE A N 1
ATOM 1701 C CA . PHE A 1 216 ? 5.914 -3.756 -6.219 1.00 90.06 216 PHE A CA 1
ATOM 1702 C C . PHE A 1 216 ? 7.072 -2.959 -6.839 1.00 90.06 216 PHE A C 1
ATOM 1704 O O . PHE A 1 216 ? 7.211 -1.761 -6.579 1.00 90.06 216 PHE A O 1
ATOM 1711 N N . THR A 1 217 ? 7.921 -3.590 -7.653 1.00 86.81 217 THR A N 1
ATOM 1712 C CA . THR A 1 217 ? 8.963 -2.881 -8.408 1.00 86.81 217 THR A CA 1
ATOM 1713 C C . THR A 1 217 ? 9.006 -3.338 -9.853 1.00 86.81 217 THR A C 1
ATOM 1715 O O . THR A 1 217 ? 8.584 -4.443 -10.183 1.00 86.81 217 THR A O 1
ATOM 1718 N N . CYS A 1 218 ? 9.526 -2.471 -10.714 1.00 82.31 218 CYS A N 1
ATOM 1719 C CA . CYS A 1 218 ? 9.818 -2.787 -12.102 1.00 82.31 218 CYS A CA 1
ATOM 1720 C C . CYS A 1 218 ? 11.328 -2.707 -12.317 1.00 82.31 218 CYS A C 1
ATOM 1722 O O . CYS A 1 218 ? 11.992 -1.786 -11.821 1.00 82.31 218 CYS A O 1
ATOM 1724 N N . LEU A 1 219 ? 11.867 -3.654 -13.082 1.00 79.88 219 LEU A N 1
ATOM 1725 C CA . LEU A 1 219 ? 13.258 -3.613 -13.505 1.00 79.88 219 LEU A CA 1
ATOM 1726 C C . LEU A 1 219 ? 13.416 -2.566 -14.602 1.00 79.88 219 LEU A C 1
ATOM 1728 O O . LEU A 1 219 ? 12.691 -2.559 -15.592 1.00 79.88 219 LEU A O 1
ATOM 1732 N N . THR A 1 220 ? 14.379 -1.675 -14.417 1.00 74.50 220 THR A N 1
ATOM 1733 C CA . THR A 1 220 ? 14.720 -0.635 -15.385 1.00 74.50 220 THR A CA 1
ATOM 1734 C C . THR A 1 220 ? 16.209 -0.685 -15.667 1.00 74.50 220 THR A C 1
ATOM 1736 O O . THR A 1 220 ? 17.024 -0.878 -14.760 1.00 74.50 220 THR A O 1
ATOM 1739 N N . TYR A 1 221 ? 16.573 -0.525 -16.935 1.00 72.25 221 TYR A N 1
ATOM 1740 C CA . TYR A 1 221 ? 17.965 -0.412 -17.337 1.00 72.25 221 TYR A CA 1
ATOM 1741 C C . TYR A 1 221 ? 18.357 1.063 -17.336 1.00 72.25 221 TYR A C 1
ATOM 1743 O O . TYR A 1 221 ? 17.811 1.857 -18.099 1.00 72.25 221 TYR A O 1
ATOM 1751 N N . ASN A 1 222 ? 19.271 1.449 -16.448 1.00 62.22 222 ASN A N 1
ATOM 1752 C CA . ASN A 1 222 ? 19.758 2.821 -16.377 1.00 62.22 222 ASN A CA 1
ATOM 1753 C C . ASN A 1 222 ? 21.269 2.829 -16.120 1.00 62.22 222 ASN A C 1
ATOM 1755 O O . ASN A 1 222 ? 21.763 2.144 -15.216 1.00 62.22 222 ASN A O 1
ATOM 1759 N N . ASN A 1 223 ? 22.001 3.609 -16.919 1.00 59.94 223 ASN A N 1
ATOM 1760 C CA . ASN A 1 223 ? 23.453 3.783 -16.832 1.00 59.94 223 ASN A CA 1
ATOM 1761 C C . ASN A 1 223 ? 24.232 2.456 -16.758 1.00 59.94 223 ASN A C 1
ATOM 1763 O O . ASN A 1 223 ? 25.069 2.276 -15.875 1.00 59.94 223 ASN A O 1
ATOM 1767 N N . GLY A 1 224 ? 23.921 1.497 -17.636 1.00 68.56 224 GLY A N 1
ATOM 1768 C CA . GLY A 1 224 ? 24.645 0.222 -17.698 1.00 68.56 224 GLY A CA 1
ATOM 1769 C C . GLY A 1 224 ? 24.285 -0.793 -16.606 1.00 68.56 224 GLY A C 1
ATOM 1770 O O . GLY A 1 224 ? 24.889 -1.860 -16.550 1.00 68.56 224 GLY A O 1
ATOM 1771 N N . SER A 1 225 ? 23.322 -0.487 -15.727 1.00 68.62 225 SER A N 1
ATOM 1772 C CA . SER A 1 225 ? 22.938 -1.349 -14.601 1.00 68.62 225 SER A CA 1
ATOM 1773 C C . SER A 1 225 ? 21.429 -1.581 -14.533 1.00 68.62 225 SER A C 1
ATOM 1775 O O . SER A 1 225 ? 20.636 -0.653 -14.708 1.00 68.62 225 SER A O 1
ATOM 1777 N N . LEU A 1 226 ? 21.037 -2.821 -14.235 1.00 74.06 226 LEU A N 1
ATOM 1778 C CA . LEU A 1 226 ? 19.653 -3.196 -13.962 1.00 74.06 226 LEU A CA 1
ATOM 1779 C C . LEU A 1 226 ? 19.283 -2.746 -12.539 1.00 74.06 226 LEU A C 1
ATOM 1781 O O . LEU A 1 226 ? 19.952 -3.126 -11.574 1.00 74.06 226 LEU A O 1
ATOM 1785 N N . ARG A 1 227 ? 18.244 -1.919 -12.391 1.00 74.88 227 ARG A N 1
ATOM 1786 C CA . ARG A 1 227 ? 17.798 -1.392 -11.092 1.00 74.88 227 ARG A CA 1
ATOM 1787 C C . ARG A 1 227 ? 16.293 -1.535 -10.917 1.00 74.88 227 ARG A C 1
ATOM 1789 O O . ARG A 1 227 ? 15.531 -1.297 -11.851 1.00 74.88 227 ARG A O 1
ATOM 1796 N N . ASN A 1 228 ? 15.877 -1.849 -9.692 1.00 80.19 228 ASN A N 1
ATOM 1797 C CA . ASN A 1 228 ? 14.471 -1.833 -9.299 1.00 80.19 228 ASN A CA 1
ATOM 1798 C C . ASN A 1 228 ? 14.008 -0.390 -9.063 1.00 80.19 228 ASN A C 1
ATOM 1800 O O . ASN A 1 228 ? 14.617 0.351 -8.283 1.00 80.19 228 ASN A O 1
ATOM 1804 N N . ILE A 1 229 ? 12.917 -0.002 -9.718 1.00 82.81 229 ILE A N 1
ATOM 1805 C CA . ILE A 1 229 ? 12.246 1.287 -9.529 1.00 82.81 229 ILE A CA 1
ATOM 1806 C C . ILE A 1 229 ? 10.787 1.039 -9.150 1.00 82.81 229 ILE A C 1
ATOM 1808 O O . ILE A 1 229 ? 10.129 0.152 -9.690 1.00 82.81 229 ILE A O 1
ATOM 1812 N N . ILE A 1 230 ? 10.268 1.850 -8.228 1.00 86.38 230 ILE A N 1
ATOM 1813 C CA . ILE A 1 230 ? 8.843 1.876 -7.891 1.00 86.38 230 ILE A CA 1
ATOM 1814 C C . ILE A 1 230 ? 8.167 2.896 -8.815 1.00 86.38 230 ILE A C 1
ATOM 1816 O O . ILE A 1 230 ? 8.205 4.106 -8.562 1.00 86.38 230 ILE A O 1
ATOM 1820 N N . SER A 1 231 ? 7.589 2.408 -9.913 1.00 85.19 231 SER A N 1
ATOM 1821 C CA . SER A 1 231 ? 6.828 3.226 -10.863 1.00 85.19 231 SER A CA 1
ATOM 1822 C C . SER A 1 231 ? 5.563 3.818 -10.218 1.00 85.19 231 SER A C 1
ATOM 1824 O O . SER A 1 231 ? 5.150 3.429 -9.123 1.00 85.19 231 SER A O 1
ATOM 1826 N N . ASN A 1 232 ? 4.902 4.760 -10.896 1.00 85.19 232 ASN A N 1
ATOM 1827 C CA . ASN A 1 232 ? 3.644 5.332 -10.400 1.00 85.19 232 ASN A CA 1
ATOM 1828 C C . ASN A 1 232 ? 2.522 4.289 -10.290 1.00 85.19 232 ASN A C 1
ATOM 1830 O O . ASN A 1 232 ? 1.724 4.355 -9.354 1.00 85.19 232 ASN A O 1
ATOM 1834 N N . SER A 1 233 ? 2.488 3.316 -11.202 1.00 85.44 233 SER A N 1
ATOM 1835 C CA . SER A 1 233 ? 1.544 2.204 -11.135 1.00 85.44 233 SER A CA 1
ATOM 1836 C C . SER A 1 233 ? 1.843 1.282 -9.952 1.00 85.44 233 SER A C 1
ATOM 1838 O O . SER A 1 233 ? 0.938 0.967 -9.182 1.00 85.44 233 SER A O 1
ATOM 1840 N N . MET A 1 234 ? 3.119 0.975 -9.686 1.00 89.00 234 MET A N 1
ATOM 1841 C CA . MET A 1 234 ? 3.512 0.236 -8.480 1.00 89.00 234 MET A CA 1
ATOM 1842 C C . MET A 1 234 ? 3.164 0.993 -7.195 1.00 89.00 234 MET A C 1
ATOM 1844 O O . MET A 1 234 ? 2.700 0.386 -6.236 1.00 89.00 234 MET A O 1
ATOM 1848 N N . LYS A 1 235 ? 3.305 2.325 -7.164 1.00 89.62 235 LYS A N 1
ATOM 1849 C CA . LYS A 1 235 ? 2.855 3.134 -6.016 1.00 89.62 235 LYS A CA 1
ATOM 1850 C C . LYS A 1 235 ? 1.349 3.048 -5.797 1.00 89.62 235 LYS A C 1
ATOM 1852 O O . LYS A 1 235 ? 0.928 3.055 -4.645 1.00 89.62 235 LYS A O 1
ATOM 1857 N N . ALA A 1 236 ? 0.559 2.997 -6.869 1.00 90.56 236 ALA A N 1
ATOM 1858 C CA . ALA A 1 236 ? -0.886 2.814 -6.779 1.00 90.56 236 ALA A CA 1
ATOM 1859 C C . ALA A 1 236 ? -1.236 1.413 -6.264 1.00 90.56 236 ALA A C 1
ATOM 1861 O O . ALA A 1 236 ? -2.057 1.295 -5.360 1.00 90.56 236 ALA A O 1
ATOM 1862 N N . LYS A 1 237 ? -0.524 0.387 -6.746 1.00 92.06 237 LYS A N 1
ATOM 1863 C CA . LYS A 1 237 ? -0.638 -0.986 -6.252 1.00 92.06 237 LYS A CA 1
ATOM 1864 C C . LYS A 1 237 ? -0.322 -1.089 -4.765 1.00 92.06 237 LYS A C 1
ATOM 1866 O O . LYS A 1 237 ? -1.135 -1.601 -4.009 1.00 92.06 237 LYS A O 1
ATOM 1871 N N . ILE A 1 238 ? 0.800 -0.524 -4.313 1.00 93.81 238 ILE A N 1
ATOM 1872 C CA . ILE A 1 238 ? 1.136 -0.485 -2.881 1.00 93.81 238 ILE A CA 1
ATOM 1873 C C . ILE A 1 238 ? 0.025 0.213 -2.087 1.00 93.81 238 ILE A C 1
ATOM 1875 O O . ILE A 1 238 ? -0.384 -0.290 -1.048 1.00 93.81 238 ILE A O 1
ATOM 1879 N N . THR A 1 239 ? -0.499 1.341 -2.577 1.00 94.44 239 THR A N 1
ATOM 1880 C CA . THR A 1 239 ? -1.614 2.041 -1.925 1.00 94.44 239 THR A CA 1
ATOM 1881 C C . THR A 1 239 ? -2.866 1.169 -1.816 1.00 94.44 239 THR A C 1
ATOM 1883 O O . THR A 1 239 ? -3.480 1.157 -0.755 1.00 94.44 239 THR A O 1
ATOM 1886 N N . ALA A 1 240 ? -3.220 0.409 -2.852 1.00 94.62 240 ALA A N 1
ATOM 1887 C CA . ALA A 1 240 ? -4.352 -0.511 -2.798 1.00 94.62 240 ALA A CA 1
ATOM 1888 C C . ALA A 1 240 ? -4.141 -1.622 -1.750 1.00 94.62 240 ALA A C 1
ATOM 1890 O O . ALA A 1 240 ? -5.027 -1.876 -0.941 1.00 94.62 240 ALA A O 1
ATOM 1891 N N . TYR A 1 241 ? -2.944 -2.217 -1.685 1.00 95.12 241 TYR A N 1
ATOM 1892 C CA . TYR A 1 241 ? -2.599 -3.194 -0.640 1.00 95.12 241 TYR A CA 1
ATOM 1893 C C . TYR A 1 241 ? -2.654 -2.586 0.772 1.00 95.12 241 TYR A C 1
ATOM 1895 O O . TYR A 1 241 ? -3.172 -3.217 1.690 1.00 95.12 241 TYR A O 1
ATOM 1903 N N . VAL A 1 242 ? -2.167 -1.352 0.948 1.00 95.56 242 VAL A N 1
ATOM 1904 C CA . VAL A 1 242 ? -2.248 -0.620 2.225 1.00 95.56 242 VAL A CA 1
ATOM 1905 C C . VAL A 1 242 ? -3.704 -0.390 2.637 1.00 95.56 242 VAL A C 1
ATOM 1907 O O . VAL A 1 242 ? -4.039 -0.604 3.797 1.00 95.56 242 VAL A O 1
ATOM 1910 N N . ILE A 1 243 ? -4.578 -0.009 1.699 1.00 95.50 243 ILE A N 1
ATOM 1911 C CA . ILE A 1 243 ? -6.015 0.162 1.953 1.00 95.50 243 ILE A CA 1
ATOM 1912 C C . ILE A 1 243 ? -6.651 -1.152 2.418 1.00 95.50 243 ILE A C 1
ATOM 1914 O O . ILE A 1 243 ? -7.397 -1.141 3.388 1.00 95.50 243 ILE A O 1
ATOM 1918 N N . ILE A 1 244 ? -6.345 -2.286 1.779 1.00 94.88 244 ILE A N 1
ATOM 1919 C CA . ILE A 1 244 ? -6.898 -3.587 2.194 1.00 94.88 244 ILE A CA 1
ATOM 1920 C C . ILE A 1 244 ? -6.431 -3.973 3.594 1.00 94.88 244 ILE A C 1
ATOM 1922 O O . ILE A 1 244 ? -7.246 -4.389 4.410 1.00 94.88 244 ILE A O 1
ATOM 1926 N N . LEU A 1 245 ? -5.141 -3.820 3.898 1.00 94.62 245 LEU A N 1
ATOM 1927 C CA . LEU A 1 245 ? -4.640 -4.100 5.245 1.00 94.62 245 LEU A CA 1
ATOM 1928 C C . LEU A 1 245 ? -5.312 -3.199 6.282 1.00 94.62 245 LEU A C 1
ATOM 1930 O O . LEU A 1 245 ? -5.724 -3.685 7.327 1.00 94.62 245 LEU A O 1
ATOM 1934 N N . ALA A 1 246 ? -5.481 -1.912 5.974 1.00 94.94 246 ALA A N 1
ATOM 1935 C CA . ALA A 1 246 ? -6.198 -0.978 6.833 1.00 94.94 246 ALA A CA 1
ATOM 1936 C C . ALA A 1 246 ? -7.667 -1.395 7.043 1.00 94.94 246 ALA A C 1
ATOM 1938 O O . ALA A 1 246 ? -8.174 -1.279 8.155 1.00 94.94 246 ALA A O 1
ATOM 1939 N N . LEU A 1 247 ? -8.334 -1.920 6.008 1.00 94.56 247 LEU A N 1
ATOM 1940 C CA . LEU A 1 247 ? -9.695 -2.459 6.109 1.00 94.56 247 LEU A CA 1
ATOM 1941 C C . LEU A 1 247 ? -9.751 -3.686 7.028 1.00 94.56 247 LEU A C 1
ATOM 1943 O O . LEU A 1 247 ? -10.639 -3.755 7.866 1.00 94.56 247 LEU A O 1
ATOM 1947 N N . HIS A 1 248 ? -8.791 -4.610 6.925 1.00 92.19 248 HIS A N 1
ATOM 1948 C CA . HIS A 1 248 ? -8.699 -5.769 7.829 1.00 92.19 248 HIS A CA 1
ATOM 1949 C C . HIS A 1 248 ? -8.371 -5.384 9.282 1.00 92.19 248 HIS A C 1
ATOM 1951 O O . HIS A 1 248 ? -8.652 -6.167 10.183 1.00 92.19 248 HIS A O 1
ATOM 1957 N N . ILE A 1 249 ? -7.776 -4.208 9.519 1.00 92.12 249 ILE A N 1
ATOM 1958 C CA . ILE A 1 249 ? -7.467 -3.698 10.867 1.00 92.12 249 ILE A CA 1
ATOM 1959 C C . ILE A 1 249 ? -8.678 -2.989 11.500 1.00 92.12 249 ILE A C 1
ATOM 1961 O O . ILE A 1 249 ? -8.864 -3.090 12.707 1.00 92.12 249 ILE A O 1
ATOM 1965 N N . ASN A 1 250 ? -9.498 -2.291 10.705 1.00 90.12 250 ASN A N 1
ATOM 1966 C CA . ASN A 1 250 ? -10.574 -1.411 11.185 1.00 90.12 250 ASN A CA 1
ATOM 1967 C C . ASN A 1 250 ? -11.978 -1.887 10.759 1.00 90.12 250 ASN A C 1
ATOM 1969 O O . ASN A 1 250 ? -12.777 -1.093 10.259 1.00 90.12 250 ASN A O 1
ATOM 1973 N N . ASP A 1 251 ? -12.271 -3.184 10.885 1.00 90.06 251 ASP A N 1
ATOM 1974 C CA . ASP A 1 251 ? -13.602 -3.760 10.612 1.00 90.06 251 ASP A CA 1
ATOM 1975 C C . ASP A 1 251 ? -14.216 -3.324 9.262 1.00 90.06 251 ASP A C 1
ATOM 1977 O O . ASP A 1 251 ? -15.395 -2.988 9.149 1.00 90.06 251 ASP A O 1
ATOM 1981 N N . PHE A 1 252 ? -13.399 -3.313 8.205 1.00 92.62 252 PHE A N 1
ATOM 1982 C CA . PHE A 1 252 ? -13.786 -2.973 6.830 1.00 92.62 252 PHE A CA 1
ATOM 1983 C C . PHE A 1 252 ? -14.271 -1.533 6.615 1.00 92.62 252 PHE A C 1
ATOM 1985 O O . PHE A 1 252 ? -14.921 -1.229 5.605 1.00 92.62 252 PHE A O 1
ATOM 1992 N N . GLN A 1 253 ? -13.870 -0.618 7.499 1.00 93.88 253 GLN A N 1
ATOM 1993 C CA . GLN A 1 253 ? -14.074 0.817 7.355 1.00 93.88 253 GLN A CA 1
ATOM 1994 C C . GLN A 1 253 ? -12.786 1.591 7.650 1.00 93.88 253 GLN A C 1
ATOM 1996 O O . GLN A 1 253 ? -12.151 1.410 8.679 1.00 93.88 253 GLN A O 1
ATOM 2001 N N . ILE A 1 254 ? -12.394 2.502 6.761 1.00 94.62 254 ILE A N 1
ATOM 2002 C CA . ILE A 1 254 ? -11.175 3.300 6.936 1.00 94.62 254 ILE A CA 1
ATOM 2003 C C . ILE A 1 254 ? -11.407 4.772 6.630 1.00 94.62 254 ILE A C 1
ATOM 2005 O O . ILE A 1 254 ? -12.218 5.130 5.775 1.00 94.62 254 ILE A O 1
ATOM 2009 N N . ASP A 1 255 ? -10.638 5.628 7.293 1.00 93.75 255 ASP A N 1
ATOM 2010 C CA . ASP A 1 255 ? -10.560 7.044 6.961 1.00 93.75 255 ASP A CA 1
ATOM 2011 C C . ASP A 1 255 ? -9.542 7.273 5.835 1.00 93.75 255 ASP A C 1
ATOM 2013 O O . ASP A 1 255 ? -8.323 7.197 6.019 1.00 93.75 255 ASP A O 1
ATOM 2017 N N . LEU A 1 256 ? -10.056 7.540 4.634 1.00 94.19 256 LEU A N 1
ATOM 2018 C CA . LEU A 1 256 ? -9.236 7.776 3.451 1.00 94.19 256 LEU A CA 1
ATOM 2019 C C . LEU A 1 256 ? -8.494 9.110 3.537 1.00 94.19 256 LEU A C 1
ATOM 2021 O O . LEU A 1 256 ? -7.427 9.232 2.938 1.00 94.19 256 LEU A O 1
ATOM 2025 N N . THR A 1 257 ? -9.027 10.095 4.264 1.00 93.19 257 THR A N 1
ATOM 2026 C CA . THR A 1 257 ? -8.413 11.419 4.404 1.00 93.19 257 THR A CA 1
ATOM 2027 C C . THR A 1 257 ? -7.145 11.332 5.253 1.00 93.19 257 THR A C 1
ATOM 2029 O O . THR A 1 257 ? -6.103 11.856 4.851 1.00 93.19 257 THR A O 1
ATOM 2032 N N . VAL A 1 258 ? -7.190 10.613 6.379 1.00 92.25 258 VAL A N 1
ATOM 2033 C CA . VAL A 1 258 ? -6.009 10.374 7.233 1.00 92.25 258 VAL A CA 1
ATOM 2034 C C . VAL A 1 258 ? -4.941 9.595 6.460 1.00 92.25 258 VAL A C 1
ATOM 2036 O O . VAL A 1 258 ? -3.803 10.053 6.317 1.00 92.25 258 VAL A O 1
ATOM 2039 N N . LEU A 1 259 ? -5.333 8.474 5.847 1.00 92.44 259 LEU A N 1
ATOM 2040 C CA . LEU A 1 259 ? -4.412 7.617 5.101 1.00 92.44 259 LEU A CA 1
ATOM 2041 C C . LEU A 1 259 ? -3.800 8.324 3.876 1.00 92.44 259 LEU A C 1
ATOM 2043 O O . LEU A 1 259 ? -2.644 8.090 3.515 1.00 92.44 259 LEU A O 1
ATOM 2047 N N . GLN A 1 260 ? -4.548 9.221 3.227 1.00 93.69 260 GLN A N 1
ATOM 2048 C CA . GLN A 1 260 ? -4.057 10.028 2.110 1.00 93.69 260 GLN A CA 1
ATOM 2049 C C . GLN A 1 260 ? -2.898 10.933 2.530 1.00 93.69 260 GLN A C 1
ATOM 2051 O O . GLN A 1 260 ? -1.917 11.039 1.782 1.00 93.69 260 GLN A O 1
ATOM 2056 N N . ARG A 1 261 ? -3.011 11.595 3.689 1.00 91.12 261 ARG A N 1
ATOM 2057 C CA . ARG A 1 261 ? -1.963 12.484 4.211 1.00 91.12 261 ARG A CA 1
ATOM 2058 C C . ARG A 1 261 ? -0.698 11.698 4.523 1.00 91.12 261 ARG A C 1
ATOM 2060 O O . ARG A 1 261 ? 0.375 12.078 4.054 1.00 91.12 261 ARG A O 1
ATOM 2067 N N . ASP A 1 262 ? -0.846 10.558 5.192 1.00 90.38 262 ASP A N 1
ATOM 2068 C CA . ASP A 1 262 ? 0.259 9.651 5.515 1.00 90.38 262 ASP A CA 1
ATOM 2069 C C . ASP A 1 262 ? 0.986 9.155 4.252 1.00 90.38 262 ASP A C 1
ATOM 2071 O O . ASP A 1 262 ? 2.217 9.151 4.173 1.00 90.38 262 ASP A O 1
ATOM 2075 N N . LEU A 1 263 ? 0.231 8.811 3.204 1.00 90.81 263 LEU A N 1
ATOM 2076 C CA . LEU A 1 263 ? 0.779 8.372 1.918 1.00 90.81 263 LEU A CA 1
ATOM 2077 C C . LEU A 1 263 ? 1.256 9.522 1.015 1.00 90.81 263 LEU A C 1
ATOM 2079 O O . LEU A 1 263 ? 1.792 9.257 -0.071 1.00 90.81 263 LEU A O 1
ATOM 2083 N N . LYS A 1 264 ? 1.078 10.785 1.420 1.00 90.38 264 LYS A N 1
ATOM 2084 C CA . LYS A 1 264 ? 1.389 11.986 0.621 1.00 90.38 264 LYS A CA 1
ATOM 2085 C C . LYS A 1 264 ? 0.776 11.911 -0.783 1.00 90.38 264 LYS A C 1
ATOM 2087 O O . LYS A 1 264 ? 1.451 12.122 -1.794 1.00 90.38 264 LYS A O 1
ATOM 2092 N N . LEU A 1 265 ? -0.494 11.517 -0.844 1.00 90.25 265 LEU A N 1
ATOM 2093 C CA . LEU A 1 265 ? -1.274 11.391 -2.073 1.00 90.25 265 LEU A CA 1
ATOM 2094 C C . LEU A 1 265 ? -2.172 12.608 -2.290 1.00 90.25 265 LEU A C 1
ATOM 2096 O O . LEU A 1 265 ? -2.599 13.263 -1.342 1.00 90.25 265 LEU A O 1
ATOM 2100 N N . SER A 1 266 ? -2.500 12.886 -3.553 1.00 91.50 266 SER A N 1
ATOM 2101 C CA . 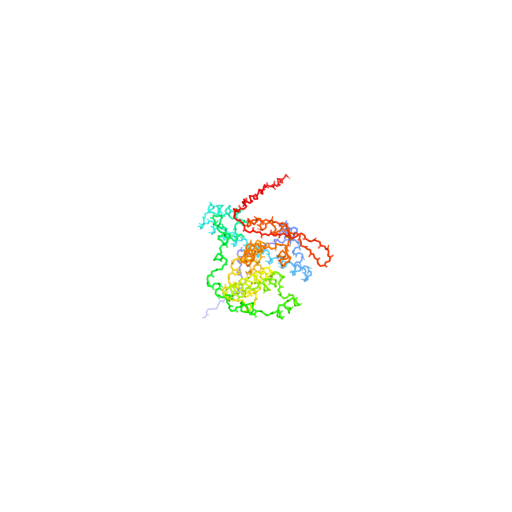SER A 1 266 ? -3.602 13.799 -3.842 1.00 91.50 266 SER A CA 1
ATOM 2102 C C . SER A 1 266 ? -4.929 13.119 -3.521 1.00 91.50 266 SER A C 1
ATOM 2104 O O . SER A 1 266 ? -5.096 11.914 -3.726 1.00 91.50 266 SER A O 1
ATOM 2106 N N . GLU A 1 267 ? -5.893 13.912 -3.070 1.00 91.56 267 GLU A N 1
ATOM 2107 C CA . GLU A 1 267 ? -7.234 13.434 -2.739 1.00 91.56 267 GLU A CA 1
ATOM 2108 C C . GLU A 1 267 ? -7.890 12.741 -3.928 1.00 91.56 267 GLU A C 1
ATOM 2110 O O . GLU A 1 267 ? -8.374 11.618 -3.816 1.00 91.56 267 GLU A O 1
ATOM 2115 N N . LYS A 1 268 ? -7.796 13.354 -5.113 1.00 90.50 268 LYS A N 1
ATOM 2116 C CA . LYS A 1 268 ? -8.284 12.757 -6.357 1.00 90.50 268 LYS A CA 1
ATOM 2117 C C . LYS A 1 268 ? -7.726 11.346 -6.566 1.00 90.50 268 LYS A C 1
ATOM 2119 O O . LYS A 1 268 ? -8.493 10.438 -6.867 1.00 90.50 268 LYS A O 1
ATOM 2124 N N . ARG A 1 269 ? -6.419 11.144 -6.357 1.00 90.81 269 ARG A N 1
ATOM 2125 C CA . ARG A 1 269 ? -5.782 9.841 -6.575 1.00 90.81 269 ARG A CA 1
ATOM 2126 C C . ARG A 1 269 ? -6.205 8.803 -5.538 1.00 90.81 269 ARG A C 1
ATOM 2128 O O . ARG A 1 269 ? -6.418 7.654 -5.907 1.00 90.81 269 ARG A O 1
ATOM 2135 N N . MET A 1 270 ? -6.340 9.196 -4.271 1.00 93.62 270 MET A N 1
ATOM 2136 C CA . MET A 1 270 ? -6.851 8.304 -3.224 1.00 93.62 270 MET A CA 1
ATOM 2137 C C . MET A 1 270 ? -8.269 7.823 -3.560 1.00 93.62 270 MET A C 1
ATOM 2139 O O . MET A 1 270 ? -8.558 6.631 -3.508 1.00 93.62 270 MET A O 1
ATOM 2143 N N . ILE A 1 271 ? -9.135 8.746 -3.983 1.00 92.94 271 ILE A N 1
ATOM 2144 C CA . ILE A 1 271 ? -10.525 8.446 -4.330 1.00 92.94 271 ILE A CA 1
ATOM 2145 C C . ILE A 1 271 ? -10.637 7.608 -5.607 1.00 92.94 271 ILE A C 1
ATOM 2147 O O . ILE A 1 271 ? -11.488 6.726 -5.664 1.00 92.94 271 ILE A O 1
ATOM 2151 N N . GLU A 1 272 ? -9.788 7.836 -6.612 1.00 91.44 272 GLU A N 1
ATOM 2152 C CA . GLU A 1 272 ? -9.697 6.969 -7.797 1.00 91.44 272 GLU A CA 1
ATOM 2153 C C . GLU A 1 272 ? -9.365 5.525 -7.411 1.00 91.44 272 GLU A C 1
ATOM 2155 O O . GLU A 1 272 ? -10.062 4.611 -7.841 1.00 91.44 272 GLU A O 1
ATOM 2160 N N . ILE A 1 273 ? -8.349 5.319 -6.564 1.00 91.81 273 ILE A N 1
ATOM 2161 C CA . ILE A 1 273 ? -7.946 3.977 -6.121 1.00 91.81 273 ILE A CA 1
ATOM 2162 C C . ILE A 1 273 ? -9.065 3.330 -5.294 1.00 91.81 273 ILE A C 1
ATOM 2164 O O . ILE A 1 273 ? -9.449 2.201 -5.579 1.00 91.81 273 ILE A O 1
ATOM 2168 N N . ALA A 1 274 ? -9.652 4.051 -4.333 1.00 92.75 274 ALA A N 1
ATOM 2169 C CA . ALA A 1 274 ? -10.752 3.537 -3.514 1.00 92.75 274 ALA A CA 1
ATOM 2170 C C . ALA A 1 274 ? -11.983 3.144 -4.354 1.00 92.75 274 ALA A C 1
ATOM 2172 O O . ALA A 1 274 ? -12.602 2.109 -4.110 1.00 92.75 274 ALA A O 1
ATOM 2173 N N . LYS A 1 275 ? -12.319 3.938 -5.379 1.00 91.38 275 LYS A N 1
ATOM 2174 C CA . LYS A 1 275 ? -13.395 3.624 -6.332 1.00 91.38 275 LYS A CA 1
ATOM 2175 C C . LYS A 1 275 ? -13.070 2.412 -7.197 1.00 91.38 275 LYS A C 1
ATOM 2177 O O . LYS A 1 275 ? -13.949 1.583 -7.412 1.00 91.38 275 LYS A O 1
ATOM 2182 N N . ALA A 1 276 ? -11.830 2.299 -7.670 1.00 89.88 276 ALA A N 1
ATOM 2183 C CA . ALA A 1 276 ? -11.375 1.153 -8.449 1.00 89.88 276 ALA A CA 1
ATOM 2184 C C . ALA A 1 276 ? -11.408 -0.144 -7.616 1.00 89.88 276 ALA A C 1
ATOM 2186 O O . ALA A 1 276 ? -11.780 -1.197 -8.120 1.00 89.88 276 ALA A O 1
ATOM 2187 N N . MET A 1 277 ? -11.150 -0.039 -6.309 1.00 91.19 277 MET A N 1
ATOM 2188 C CA . MET A 1 277 ? -11.334 -1.111 -5.321 1.00 91.19 277 MET A CA 1
ATOM 2189 C C . MET A 1 277 ? -12.797 -1.339 -4.899 1.00 91.19 277 MET A C 1
ATOM 2191 O O . MET A 1 277 ? -13.068 -2.083 -3.960 1.00 91.19 277 MET A O 1
ATOM 2195 N N . ARG A 1 278 ? -13.756 -0.677 -5.557 1.00 91.50 278 ARG A N 1
ATOM 2196 C CA . ARG A 1 278 ? -15.198 -0.796 -5.293 1.00 91.50 278 ARG A CA 1
ATOM 2197 C C . ARG A 1 278 ? -15.579 -0.485 -3.838 1.00 91.50 278 ARG A C 1
ATOM 2199 O O . ARG A 1 278 ? -16.537 -1.043 -3.312 1.00 91.50 278 ARG A O 1
ATOM 2206 N N . LEU A 1 279 ? -14.872 0.438 -3.186 1.00 93.12 279 LEU A N 1
ATOM 2207 C CA . LEU A 1 279 ? -15.247 0.911 -1.853 1.00 93.12 279 LEU A CA 1
ATOM 2208 C C . LEU A 1 279 ? -16.414 1.896 -1.936 1.00 93.12 279 LEU A C 1
ATOM 2210 O O . LEU A 1 279 ? -16.463 2.775 -2.803 1.00 93.12 279 LEU A O 1
ATOM 2214 N N . LYS A 1 280 ? -17.344 1.787 -0.987 1.00 93.75 280 LYS A N 1
ATOM 2215 C CA . LYS A 1 280 ? -18.376 2.797 -0.759 1.00 93.75 280 LYS A CA 1
ATOM 2216 C C . LYS A 1 280 ? -17.734 3.981 -0.048 1.00 93.75 280 LYS A C 1
ATOM 2218 O O . LYS A 1 280 ? -17.115 3.810 0.996 1.00 93.75 280 LYS A O 1
ATOM 2223 N N . ILE A 1 281 ? -17.885 5.177 -0.610 1.00 94.25 281 ILE A N 1
ATOM 2224 C CA . ILE A 1 281 ? -17.290 6.395 -0.054 1.00 94.25 281 ILE A CA 1
ATOM 2225 C C . ILE A 1 281 ? -18.392 7.233 0.584 1.00 94.25 281 ILE A C 1
ATOM 2227 O O . ILE A 1 281 ? -19.329 7.645 -0.101 1.00 94.25 281 ILE A O 1
ATOM 2231 N N . SER A 1 282 ? -18.276 7.491 1.882 1.00 93.56 282 SER A N 1
ATOM 2232 C CA . SER A 1 282 ? -19.142 8.402 2.632 1.00 93.56 282 SER A CA 1
ATOM 2233 C C . SER A 1 282 ? -18.340 9.585 3.171 1.00 93.56 282 SER A C 1
ATOM 2235 O O . SER A 1 282 ? -17.109 9.571 3.187 1.00 93.56 282 SER A O 1
ATOM 2237 N N . LYS A 1 283 ? -19.040 10.649 3.565 1.00 93.44 283 LYS A N 1
ATOM 2238 C CA . LYS A 1 283 ? -18.443 11.822 4.205 1.00 93.44 283 LYS A CA 1
ATOM 2239 C C . LYS A 1 283 ? -18.796 11.826 5.686 1.00 93.44 283 LYS A C 1
ATOM 2241 O O . LYS A 1 283 ? -19.926 11.495 6.040 1.00 93.44 283 LYS A O 1
ATOM 2246 N N . ARG A 1 284 ? -17.853 12.236 6.526 1.00 91.31 284 ARG A N 1
ATOM 2247 C CA . ARG A 1 284 ? -18.037 12.452 7.960 1.00 91.31 284 ARG A CA 1
ATOM 2248 C C . ARG A 1 284 ? -17.412 13.790 8.331 1.00 91.31 284 ARG A C 1
ATOM 2250 O O . ARG A 1 284 ? -16.244 14.004 8.032 1.00 91.31 284 ARG A O 1
ATOM 2257 N N . SER A 1 285 ? -18.167 14.671 8.980 1.00 84.75 285 SER A N 1
ATOM 2258 C CA . SER A 1 285 ? -17.592 15.867 9.592 1.00 84.75 285 SER A CA 1
ATOM 2259 C C . SER A 1 285 ? -16.848 15.474 10.867 1.00 84.75 285 SER A C 1
ATOM 2261 O O . SER A 1 285 ? -17.359 14.719 11.701 1.00 84.75 285 SER A O 1
ATOM 2263 N N . VAL A 1 286 ? -15.613 15.946 10.995 1.00 82.00 286 VAL A N 1
ATOM 2264 C CA . VAL A 1 286 ? -14.787 15.769 12.188 1.00 82.00 286 VAL A CA 1
ATOM 2265 C C . VAL A 1 286 ? -14.447 17.151 12.728 1.00 82.00 286 VAL A C 1
ATOM 2267 O O . VAL A 1 286 ? -13.925 18.003 12.012 1.00 82.00 286 VAL A O 1
ATOM 2270 N N . SER A 1 287 ? -14.775 17.386 13.997 1.00 74.56 287 SER A N 1
ATOM 2271 C CA . SER A 1 287 ? -14.468 18.633 14.693 1.00 74.56 287 SER A CA 1
ATOM 2272 C C . SER A 1 287 ? -12.995 18.658 15.098 1.00 74.56 287 SER A C 1
ATOM 2274 O O . SER A 1 287 ? -12.554 17.813 15.882 1.00 74.56 287 SER A O 1
ATOM 2276 N N . LEU A 1 288 ? -12.236 19.634 14.603 1.00 73.56 288 LEU A N 1
ATOM 2277 C CA . LEU A 1 288 ? -10.856 19.865 15.022 1.00 73.56 288 LEU A CA 1
ATOM 2278 C C . LEU A 1 288 ? -10.807 20.753 16.274 1.00 73.56 288 LEU A C 1
ATOM 2280 O O . LEU A 1 288 ? -11.707 21.555 16.526 1.00 73.56 288 LEU A O 1
ATOM 2284 N N . ALA A 1 289 ? -9.708 20.662 17.031 1.00 64.38 289 ALA A N 1
ATOM 2285 C CA . ALA A 1 289 ? -9.494 21.370 18.303 1.00 64.38 289 ALA A CA 1
ATOM 2286 C C . ALA A 1 289 ? -9.551 22.916 18.218 1.00 64.38 289 ALA A C 1
ATOM 2288 O O . ALA A 1 289 ? -9.521 23.587 19.244 1.00 64.38 289 ALA A O 1
ATOM 2289 N N . ALA A 1 290 ? -9.666 23.486 17.013 1.00 66.94 290 ALA A N 1
ATOM 2290 C CA . ALA A 1 290 ? -9.793 24.922 16.755 1.00 66.94 290 ALA A CA 1
ATOM 2291 C C . ALA A 1 290 ? -11.210 25.359 16.317 1.00 66.94 290 ALA A C 1
ATOM 2293 O O . ALA A 1 290 ? -11.367 26.447 15.768 1.00 66.94 290 ALA A O 1
ATOM 2294 N N . GLY A 1 291 ? -12.237 24.516 16.491 1.00 66.06 291 GLY A N 1
ATOM 2295 C CA . GLY A 1 291 ? -13.612 24.828 16.069 1.00 66.06 291 GLY A CA 1
ATOM 2296 C C . GLY A 1 291 ? -13.823 24.818 14.550 1.00 66.06 291 GLY A C 1
ATOM 2297 O O . GLY A 1 291 ? -14.873 25.237 14.073 1.00 66.06 291 GLY A O 1
ATOM 2298 N N . MET A 1 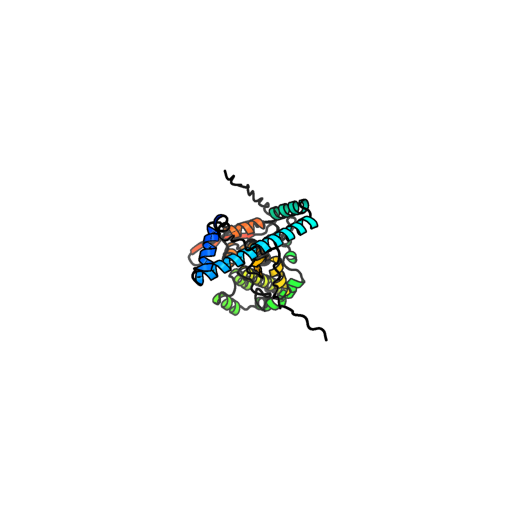292 ? -12.834 24.342 13.789 1.00 70.38 292 MET A N 1
ATOM 2299 C CA . MET A 1 292 ? -12.973 24.093 12.357 1.00 70.38 292 MET A CA 1
ATOM 2300 C C . MET A 1 292 ? -13.490 22.674 12.132 1.00 70.38 292 MET A C 1
ATOM 2302 O O . MET A 1 292 ? -12.963 21.719 12.704 1.00 70.38 292 MET A O 1
ATOM 2306 N N . GLU A 1 293 ? -14.521 22.540 11.304 1.00 80.94 293 GLU A N 1
ATOM 2307 C CA . GLU A 1 293 ? -15.005 21.243 10.842 1.00 80.94 293 GLU A CA 1
ATOM 2308 C C . GLU A 1 293 ? -14.239 20.836 9.587 1.00 80.94 293 GLU A C 1
ATOM 2310 O O . GLU A 1 293 ? -14.145 21.603 8.627 1.00 80.94 293 GLU A O 1
ATOM 2315 N N . GLU A 1 294 ? -13.698 19.621 9.587 1.00 85.56 294 GLU A N 1
ATOM 2316 C CA . GLU A 1 294 ? -13.087 19.036 8.403 1.00 85.56 294 GLU A CA 1
ATOM 2317 C C . GLU A 1 294 ? -13.941 17.880 7.878 1.00 85.56 294 GLU A C 1
ATOM 2319 O O . GLU A 1 294 ? -14.363 16.994 8.626 1.00 85.56 294 GLU A O 1
ATOM 2324 N N . GLU A 1 295 ? -14.207 17.878 6.570 1.00 88.62 295 GLU A N 1
ATOM 2325 C CA . GLU A 1 295 ? -14.891 16.767 5.914 1.00 88.62 295 GLU A CA 1
ATOM 2326 C C . GLU A 1 295 ? -13.909 15.621 5.654 1.00 88.62 295 GLU A C 1
ATOM 2328 O O . GLU A 1 295 ? -13.103 15.646 4.721 1.00 88.62 295 GLU A O 1
ATOM 2333 N N . HIS A 1 296 ? -14.016 14.570 6.455 1.00 93.25 296 HIS A N 1
ATOM 2334 C CA . HIS A 1 296 ? -13.298 13.327 6.238 1.00 93.25 296 HIS A CA 1
ATOM 2335 C C . HIS A 1 296 ? -14.075 12.415 5.288 1.00 93.25 296 HIS A C 1
ATOM 2337 O O . HIS A 1 296 ? -15.308 12.351 5.307 1.00 93.25 296 HIS A O 1
ATOM 2343 N N . LYS A 1 297 ? -13.350 11.685 4.440 1.00 93.94 297 LYS A N 1
ATOM 2344 C CA . LYS A 1 297 ? -13.921 10.697 3.523 1.00 93.94 297 LYS A CA 1
ATOM 2345 C C . LYS A 1 297 ? -13.660 9.306 4.066 1.00 93.94 297 LYS A C 1
ATOM 2347 O O . LYS A 1 297 ? -12.512 8.890 4.180 1.00 93.94 297 LYS A O 1
ATOM 2352 N N . LEU A 1 298 ? -14.725 8.570 4.348 1.00 94.88 298 LEU A N 1
ATOM 2353 C CA . LEU A 1 298 ? -14.636 7.198 4.824 1.00 94.88 298 LEU A CA 1
ATOM 2354 C C . LEU A 1 298 ? -14.826 6.241 3.652 1.00 94.88 298 LEU A C 1
ATOM 2356 O O . LEU A 1 298 ? -15.774 6.377 2.880 1.00 94.88 298 LEU A O 1
ATOM 2360 N N . GLY A 1 299 ? -13.914 5.286 3.516 1.00 95.06 299 GLY A N 1
ATOM 2361 C CA . GLY A 1 299 ? -14.040 4.152 2.612 1.00 95.06 299 GLY A CA 1
ATOM 2362 C C . GLY A 1 299 ? -14.563 2.950 3.384 1.00 95.06 299 GLY A C 1
ATOM 2363 O O . GLY A 1 299 ? -13.988 2.579 4.401 1.00 95.06 299 GLY A O 1
ATOM 2364 N N . THR A 1 300 ? -15.646 2.341 2.920 1.00 94.81 300 THR A N 1
ATOM 2365 C CA . THR A 1 300 ? -16.230 1.144 3.535 1.00 94.81 300 THR A CA 1
ATOM 2366 C C . THR A 1 300 ? -16.381 0.055 2.488 1.00 94.81 300 THR A C 1
ATOM 2368 O O . THR A 1 300 ? -16.873 0.310 1.385 1.00 94.81 300 THR A O 1
ATOM 2371 N N . LEU A 1 301 ? -15.961 -1.162 2.823 1.00 94.06 301 LEU A N 1
ATOM 2372 C CA . LEU A 1 301 ? -16.185 -2.328 1.980 1.00 94.06 301 LEU A CA 1
ATOM 2373 C C . LEU A 1 301 ? -17.523 -2.961 2.376 1.00 94.06 301 LEU A C 1
ATOM 2375 O O . LEU A 1 301 ? -17.653 -3.555 3.441 1.00 94.06 301 LEU A O 1
ATOM 2379 N N . CYS A 1 302 ? -18.539 -2.791 1.530 1.00 88.88 302 CYS A N 1
ATOM 2380 C CA . CYS A 1 302 ? -19.889 -3.299 1.773 1.00 88.88 302 CYS A CA 1
ATOM 2381 C C . CYS A 1 302 ? -20.334 -4.217 0.637 1.00 88.88 302 CYS A C 1
ATOM 2383 O O . CYS A 1 302 ? -19.985 -3.991 -0.521 1.00 88.88 302 CYS A O 1
ATOM 2385 N N . ILE A 1 303 ? -21.172 -5.195 0.972 1.00 87.31 303 ILE A N 1
ATOM 2386 C CA . ILE A 1 303 ? -21.861 -6.057 0.009 1.00 87.31 303 ILE A CA 1
ATOM 2387 C C . ILE A 1 303 ? -23.342 -5.637 -0.028 1.00 87.31 303 ILE A C 1
ATOM 2389 O O . ILE A 1 303 ? -23.914 -5.393 1.038 1.00 87.31 303 ILE A O 1
ATOM 2393 N N . PRO A 1 304 ? -23.976 -5.524 -1.212 1.00 86.00 304 PRO A N 1
ATOM 2394 C CA . PRO A 1 304 ? -23.410 -5.752 -2.544 1.00 86.00 304 PRO A CA 1
ATOM 2395 C C . PRO A 1 304 ? -22.392 -4.677 -2.947 1.00 86.00 304 PRO A C 1
ATOM 2397 O O . PRO A 1 304 ? -22.538 -3.500 -2.609 1.00 86.00 304 PRO A O 1
ATOM 2400 N N . LEU A 1 305 ? -21.358 -5.094 -3.684 1.00 88.00 305 LEU A N 1
ATOM 2401 C CA . LEU A 1 305 ? -20.301 -4.190 -4.127 1.00 88.00 305 LEU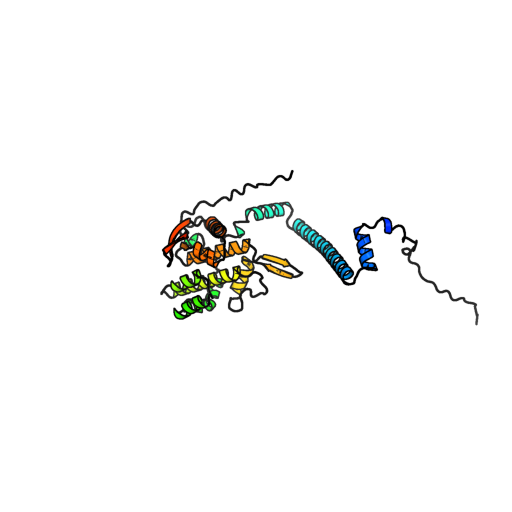 A CA 1
ATOM 2402 C C . LEU A 1 305 ? -20.849 -3.153 -5.126 1.00 88.00 305 LEU A C 1
ATOM 2404 O O . LEU A 1 305 ? -21.574 -3.527 -6.055 1.00 88.00 305 LEU A O 1
ATOM 2408 N N . PRO A 1 306 ? -20.444 -1.873 -5.023 1.00 87.31 306 PRO A N 1
ATOM 2409 C CA . PRO A 1 306 ? -20.721 -0.853 -6.030 1.00 87.31 306 PRO A CA 1
ATOM 2410 C C . PRO A 1 306 ? -20.368 -1.333 -7.445 1.00 87.31 306 PRO A C 1
ATOM 2412 O O . PRO A 1 306 ? -19.417 -2.107 -7.598 1.00 87.31 306 PRO A O 1
ATOM 2415 N N . PRO A 1 307 ? -21.086 -0.897 -8.494 1.00 80.94 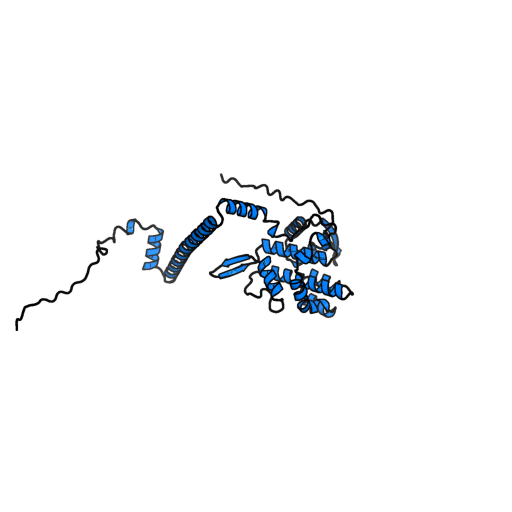307 PRO A N 1
ATOM 2416 C CA . PRO A 1 307 ? -20.775 -1.294 -9.863 1.00 80.94 307 PRO A CA 1
ATOM 2417 C C . PRO A 1 307 ? -19.333 -0.914 -10.216 1.00 80.94 307 PRO A C 1
ATOM 2419 O O . PRO A 1 307 ? -18.852 0.158 -9.834 1.00 80.94 307 PRO A O 1
ATOM 2422 N N . ALA A 1 308 ? -18.638 -1.805 -10.929 1.00 73.56 308 ALA A N 1
ATOM 2423 C CA . ALA A 1 308 ? -17.307 -1.510 -11.439 1.00 73.56 308 ALA A CA 1
ATOM 2424 C C . ALA A 1 308 ? -17.393 -0.270 -12.338 1.00 73.56 308 ALA A C 1
ATOM 2426 O O . ALA A 1 308 ? -18.216 -0.213 -13.252 1.00 73.56 308 ALA A O 1
ATOM 2427 N N . GLN A 1 309 ? -16.575 0.745 -12.060 1.00 65.75 309 GLN A N 1
ATOM 2428 C CA . GLN A 1 309 ? -16.503 1.907 -12.935 1.00 65.75 309 GLN A CA 1
ATOM 2429 C C . GLN A 1 309 ? -15.795 1.468 -14.213 1.00 65.75 309 GLN A C 1
ATOM 2431 O O . GLN A 1 309 ? -14.577 1.311 -14.219 1.00 65.75 309 GLN A O 1
ATOM 2436 N N . SER A 1 310 ? -16.548 1.277 -15.297 1.00 51.84 310 SER A N 1
ATOM 2437 C CA . SER A 1 310 ? -15.964 1.312 -16.631 1.00 51.84 310 SER A CA 1
ATOM 2438 C C . SER A 1 310 ? -15.399 2.717 -16.801 1.00 51.84 310 SER A C 1
ATOM 2440 O O . SER A 1 310 ? -16.154 3.686 -16.926 1.00 51.84 310 SER A O 1
ATOM 2442 N N . LEU A 1 311 ? -14.077 2.858 -16.726 1.00 47.47 311 LEU A N 1
ATOM 2443 C CA . LEU A 1 311 ? -13.421 4.064 -17.198 1.00 47.47 311 LEU A CA 1
ATOM 2444 C C . LEU A 1 311 ? -13.716 4.133 -18.690 1.00 47.47 311 LEU A C 1
ATOM 2446 O O . LEU A 1 311 ? -13.016 3.534 -19.500 1.00 47.47 311 LEU A O 1
ATOM 2450 N N . ASP A 1 312 ? -14.772 4.858 -19.041 1.00 39.38 312 ASP A N 1
ATOM 2451 C CA . ASP A 1 312 ? -15.070 5.274 -20.400 1.00 39.38 312 ASP A CA 1
ATOM 2452 C C . ASP A 1 312 ? -13.989 6.298 -20.787 1.00 39.38 312 ASP A C 1
ATOM 2454 O O . ASP A 1 312 ? -14.198 7.511 -20.871 1.00 39.38 312 ASP A O 1
ATOM 2458 N N . ARG A 1 313 ? -12.745 5.816 -20.917 1.00 43.81 313 ARG A N 1
ATOM 2459 C CA . ARG A 1 313 ? -11.638 6.515 -21.553 1.00 43.81 313 ARG A CA 1
ATOM 2460 C C . ARG A 1 313 ? -11.986 6.523 -23.031 1.00 43.81 313 ARG A C 1
ATOM 2462 O O . ARG A 1 313 ? -11.391 5.805 -23.827 1.00 43.81 313 ARG A O 1
ATOM 2469 N N . GLN A 1 314 ? -12.955 7.358 -23.402 1.00 37.56 314 GLN A N 1
ATOM 2470 C CA . GLN A 1 314 ? -13.107 7.794 -24.775 1.00 37.56 314 GLN A CA 1
ATOM 2471 C C . GLN A 1 314 ? -11.730 8.252 -25.233 1.00 37.56 314 GLN A C 1
ATOM 2473 O O . GLN A 1 314 ? -11.196 9.264 -24.765 1.00 37.56 314 GLN A O 1
ATOM 2478 N N . SER A 1 315 ? -11.136 7.459 -26.121 1.00 41.47 315 SER A N 1
ATOM 2479 C CA . SER A 1 315 ? -9.893 7.771 -26.786 1.00 41.47 315 SER A CA 1
ATOM 2480 C C . SER A 1 315 ? -10.116 9.057 -27.572 1.00 41.47 315 SER A C 1
ATOM 2482 O O . SER A 1 315 ? -10.499 9.045 -28.742 1.00 41.47 315 SER A O 1
ATOM 2484 N N . LYS A 1 316 ? -9.861 10.208 -26.952 1.00 41.47 316 LYS A N 1
ATOM 2485 C CA . LYS A 1 316 ? -9.604 11.438 -27.691 1.00 41.47 316 LYS A CA 1
ATOM 2486 C C . LYS A 1 316 ? -8.215 11.299 -28.302 1.00 41.47 316 LYS A C 1
ATOM 2488 O O . LYS A 1 316 ? -7.266 11.960 -27.890 1.00 41.47 316 LYS A O 1
ATOM 2493 N N . ARG A 1 317 ? -8.105 10.419 -29.307 1.00 43.66 317 ARG A N 1
ATOM 2494 C CA . ARG A 1 317 ? -7.092 10.529 -30.354 1.00 43.66 317 ARG A CA 1
ATOM 2495 C C . ARG A 1 317 ? -7.287 11.923 -30.936 1.00 43.66 317 ARG A C 1
ATOM 2497 O O . ARG A 1 317 ? -8.215 12.159 -31.706 1.00 43.66 317 ARG A O 1
ATOM 2504 N N . ARG A 1 318 ? -6.441 12.866 -30.522 1.00 42.44 318 ARG A N 1
ATOM 2505 C CA . ARG A 1 318 ? -6.235 14.094 -31.282 1.00 42.44 318 ARG A CA 1
ATOM 2506 C C . ARG A 1 318 ? -5.767 13.638 -32.659 1.00 42.44 318 ARG A C 1
ATOM 2508 O O . ARG A 1 318 ? -4.649 13.150 -32.791 1.00 42.44 318 ARG A O 1
ATOM 2515 N N . ARG A 1 319 ? -6.649 13.723 -33.659 1.00 39.31 319 ARG A N 1
ATOM 2516 C CA . ARG A 1 319 ? -6.224 13.707 -35.056 1.00 39.31 319 ARG A CA 1
ATOM 2517 C C . ARG A 1 319 ? -5.261 14.878 -35.203 1.00 39.31 319 ARG A C 1
ATOM 2519 O O . ARG A 1 319 ? -5.660 16.024 -35.023 1.00 39.31 319 ARG A O 1
ATOM 2526 N N . ILE A 1 320 ? -3.995 14.557 -35.425 1.00 41.41 320 ILE A N 1
ATOM 2527 C CA . ILE A 1 320 ? -3.028 15.502 -35.959 1.00 41.41 320 ILE A CA 1
ATOM 2528 C C . ILE A 1 320 ? -3.433 15.656 -37.426 1.00 41.41 320 ILE A C 1
ATOM 2530 O O . ILE A 1 320 ? -3.333 14.699 -38.192 1.00 41.41 320 ILE A O 1
ATOM 2534 N N . THR A 1 321 ? -4.032 16.797 -37.746 1.00 44.94 321 THR A N 1
ATOM 2535 C CA . THR A 1 321 ? -4.051 17.358 -39.103 1.00 44.94 321 THR A CA 1
ATOM 2536 C C . THR A 1 321 ? -2.737 18.063 -39.356 1.00 44.94 321 THR A C 1
ATOM 2538 O O . THR A 1 321 ? -2.302 18.772 -38.417 1.00 44.94 321 THR A O 1
#

Radius of gyration: 32.47 Å; chains: 1; bounding box: 108×46×86 Å

Organism: Rousettus aegyptiacus (NCBI:txid9407)

Sequence (321 aa):
MEVYDAELFNMQPLFSDESVESESSLESQVKTFREKMDSCIEAFGTTKQKRALNSRRMNKVGSESLNHAVAKAAENIIDTKGVTALVSDAIHDDLQDDSLFLPPCHADAAKPEDVYKFEDLLSSAEYEALQSPSEAFRNVTSEEILKMIEENSHCSFVIEALKSLPSNEESRDRQARCIWFLDTLIRFRAQKVIKRKSALGPGVPHIINTKLLKHFTCLTYNNGSLRNIISNSMKAKITAYVIILALHINDFQIDLTVLQRDLKLSEKRMIEIAKAMRLKISKRSVSLAAGMEEEHKLGTLCIPLPPAQSLDRQSKRRRIT

Secondary structure (DSSP, 8-state):
------------PPPTT-----TTTTHHHHS-HHHHHHHHHHHH--HHHHHHHHHHHHHHHHHHHHHHHHHHHHHHHHHHH-HHHHHHHHHHHHHSTTTTTSPP--TT-SSHHHHT-HHHH--HHHHHHTHHHHHHHHT--HHHHHHHHHTT-S-HHHHHHHHT--SSHHHHHHHHHHHHHHHHHHHHHH-S---SS-SS-TTS-HHHHHHHHHHH-EEEEETTEEEEE--HHHHHHHHHHHHHHHHHHTTTEEEHHHHHHHTT--HHHHHHHHHHTT-EEEEEEEE-TTS-EEEEEEEE--SSPPPP-------------